Protein AF-A0A969GKM7-F1 (afdb_monomer)

Radius of gyration: 20.51 Å; Cα contacts (8 Å, |Δi|>4): 331; chains: 1; bounding box: 36×47×60 Å

Secondary structure (DSSP, 8-state):
---TTS-TT--SSGGG-TT---HHHHHHHHHHHHHHHHHHHHHHHSTTS--TTHHHHHHTT-S-TTTTTPPTTSTHHHHHHHHHHHHHHHHHHTT--HHHHSSHHHHHHHHHHHHHHT--TTHHHHHHHHHHHTTPPPPPHHHHHHHHHHS---B-BTTB-SS---HHHHHHHTHHHHHHHHHHHTT-S-TT-B-TTSSBHHHHHHHHHT-HHHHHHHHHHHHHH---HHHHB--HHHHHHH-

Foldseek 3Di:
DDDPVLCPPFQCEDPNNPVHHHPVNSVVCCVVVVVVVVVVVVLCLPLQRQLLPQLLCVLLLNAAFLPGLPDPPDCVVVVRVVVLVVLVVVCVVVVHDSLLRRDPQSLQSSLLLSLQQVGDPCVLVVSQVVCVVSVHDRDDPVNSVVSNVLHFHFFAAPPRHPPHHGSNLCSLLRHSLVLVVLCVVSVSHDQQRAHSNRGGNVVSSVCSVPDPSNVVSQVCCCPVVVDHSCNGGPRPVVSVVVD

Structure (mmCIF, N/CA/C/O backbone):
data_AF-A0A969GKM7-F1
#
_entry.id   AF-A0A969GKM7-F1
#
loop_
_atom_site.group_PDB
_atom_site.id
_atom_site.type_symbol
_atom_site.label_atom_id
_atom_site.label_alt_id
_atom_site.label_comp_id
_atom_site.label_asym_id
_atom_site.label_entity_id
_atom_site.label_seq_id
_atom_site.pdbx_PDB_ins_code
_atom_site.Cartn_x
_atom_site.Cartn_y
_atom_site.Cartn_z
_atom_site.occupancy
_atom_site.B_iso_or_equiv
_atom_site.auth_seq_id
_atom_site.auth_comp_id
_atom_site.auth_asym_id
_atom_site.auth_atom_id
_atom_site.pdbx_PDB_model_num
ATOM 1 N N . GLY A 1 1 ? -9.847 -24.905 28.874 1.00 26.97 1 GLY A N 1
ATOM 2 C CA . GLY A 1 1 ? -9.954 -23.491 29.275 1.00 26.97 1 GLY A CA 1
ATOM 3 C C . GLY A 1 1 ? -8.657 -23.115 29.945 1.00 26.97 1 GLY A C 1
ATOM 4 O O . GLY A 1 1 ? -8.202 -23.888 30.774 1.00 26.97 1 GLY A O 1
ATOM 5 N N . PHE A 1 2 ? -8.025 -22.021 29.528 1.00 26.28 2 PHE A N 1
ATOM 6 C CA . PHE A 1 2 ? -6.747 -21.581 30.090 1.00 26.28 2 PHE A CA 1
ATOM 7 C C . PHE A 1 2 ? -6.991 -20.833 31.408 1.00 26.28 2 PHE A C 1
ATOM 9 O O . PHE A 1 2 ? -7.783 -19.894 31.441 1.00 26.28 2 PHE A O 1
ATOM 16 N N . SER A 1 3 ? -6.352 -21.300 32.484 1.00 28.05 3 SER A N 1
ATOM 17 C CA . SER A 1 3 ? -6.337 -20.666 33.808 1.00 28.05 3 SER A CA 1
ATOM 18 C C . SER A 1 3 ? -5.186 -19.658 33.884 1.00 28.05 3 SER A C 1
ATOM 20 O O . SER A 1 3 ? -4.077 -19.954 33.441 1.00 28.05 3 SER A O 1
ATOM 22 N N . LEU A 1 4 ? -5.450 -18.483 34.461 1.00 34.47 4 LEU A N 1
ATOM 23 C CA . LEU A 1 4 ? -4.476 -17.402 34.665 1.00 34.47 4 LEU A CA 1
ATOM 24 C C . LEU A 1 4 ? -3.462 -17.690 35.791 1.00 34.47 4 LEU A C 1
ATOM 26 O O . LEU A 1 4 ? -2.490 -16.955 35.924 1.00 34.47 4 LEU A O 1
ATOM 30 N N . GLU A 1 5 ? -3.634 -18.768 36.561 1.00 37.91 5 GLU A N 1
ATOM 31 C CA . GLU A 1 5 ? -2.700 -19.166 37.631 1.00 37.91 5 GLU A CA 1
ATOM 32 C C . GLU A 1 5 ? -1.438 -19.889 37.103 1.00 37.91 5 GLU A C 1
ATOM 34 O O . GLU A 1 5 ? -0.519 -20.169 37.865 1.00 37.91 5 GLU A O 1
ATOM 39 N N . GLY A 1 6 ? -1.357 -20.162 35.793 1.00 41.97 6 GLY A N 1
ATOM 40 C CA . GLY A 1 6 ? -0.308 -20.976 35.159 1.00 41.97 6 GLY A CA 1
ATOM 41 C C . GLY A 1 6 ? 0.842 -20.228 34.469 1.00 41.97 6 GLY A C 1
ATOM 42 O O . GLY A 1 6 ? 1.393 -20.761 33.512 1.00 41.97 6 GLY A O 1
ATOM 43 N N . GLY A 1 7 ? 1.207 -19.013 34.896 1.00 38.44 7 GLY A N 1
ATOM 44 C CA . GLY A 1 7 ? 2.459 -18.381 34.443 1.00 38.44 7 GLY A CA 1
ATOM 45 C C . GLY A 1 7 ? 2.394 -17.634 33.107 1.00 38.44 7 GLY A C 1
ATOM 46 O O . GLY A 1 7 ? 3.267 -17.782 32.254 1.00 38.44 7 GLY A O 1
ATOM 47 N N . PHE A 1 8 ? 1.398 -16.767 32.914 1.00 32.06 8 PHE A N 1
ATOM 48 C CA . PHE A 1 8 ? 1.503 -15.751 31.864 1.00 32.06 8 PHE A CA 1
ATOM 49 C C . PHE A 1 8 ? 2.607 -14.757 32.275 1.00 32.06 8 PHE A C 1
ATOM 51 O O . PHE A 1 8 ? 2.459 -14.070 33.281 1.00 32.06 8 PHE A O 1
ATOM 58 N N . ALA A 1 9 ? 3.710 -14.729 31.519 1.00 37.56 9 ALA A N 1
ATOM 59 C CA . ALA A 1 9 ? 4.989 -14.063 31.830 1.00 37.56 9 ALA A CA 1
ATOM 60 C C . ALA A 1 9 ? 5.941 -14.816 32.783 1.00 37.56 9 ALA A C 1
ATOM 62 O O . ALA A 1 9 ? 6.775 -14.198 33.445 1.00 37.56 9 ALA A O 1
ATOM 63 N N . SER A 1 10 ? 5.870 -16.148 32.826 1.00 48.47 10 SER A N 1
ATOM 64 C CA . SER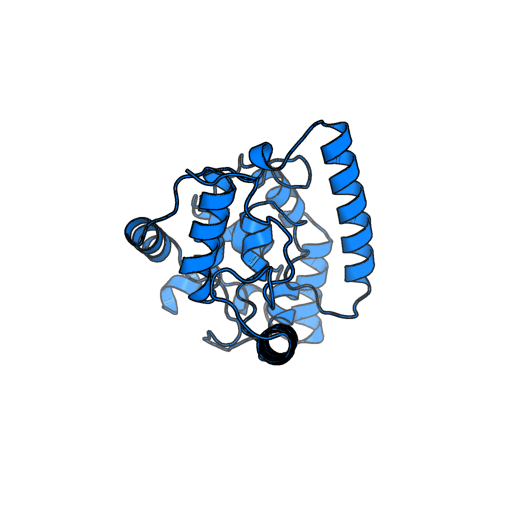 A 1 10 ? 6.942 -16.944 33.420 1.00 48.47 10 SER A CA 1
ATOM 65 C C . SER A 1 10 ? 8.157 -16.971 32.473 1.00 48.47 10 SER A C 1
ATOM 67 O O . SER A 1 10 ? 8.023 -17.048 31.249 1.00 48.47 10 SER A O 1
ATOM 69 N N . ASN A 1 11 ? 9.369 -16.840 33.013 1.00 50.12 11 ASN A N 1
ATOM 70 C CA . ASN A 1 11 ? 10.587 -17.072 32.246 1.00 50.12 11 ASN A CA 1
ATOM 71 C C . ASN A 1 11 ? 10.605 -18.564 31.884 1.00 50.12 11 ASN A C 1
ATOM 73 O O . ASN A 1 11 ? 10.617 -19.402 32.774 1.00 50.12 11 ASN A O 1
ATOM 77 N N . GLY A 1 12 ? 10.521 -18.902 30.592 1.00 56.72 12 GLY A N 1
ATOM 78 C CA . GLY A 1 12 ? 10.227 -20.256 30.081 1.00 56.72 12 GLY A CA 1
ATOM 79 C C . GLY A 1 12 ? 11.263 -21.361 30.367 1.00 56.72 12 GLY A C 1
ATOM 80 O O . GLY A 1 12 ? 11.333 -22.341 29.624 1.00 56.72 12 GLY A O 1
ATOM 81 N N . TYR A 1 13 ? 12.066 -21.223 31.420 1.00 65.38 13 TYR A N 1
ATOM 82 C CA . TYR A 1 13 ? 13.091 -22.141 31.900 1.00 65.38 13 TYR A CA 1
ATOM 83 C C . TYR A 1 13 ? 12.956 -22.384 33.422 1.00 65.38 13 TYR A C 1
ATOM 85 O O . TYR A 1 13 ? 12.291 -21.639 34.135 1.00 65.38 13 TYR A O 1
ATOM 93 N N . ALA A 1 14 ? 13.619 -23.422 33.934 1.00 60.22 14 ALA A N 1
ATOM 94 C CA . ALA A 1 14 ? 13.582 -23.879 35.326 1.00 60.22 14 ALA A CA 1
ATOM 95 C C . ALA A 1 14 ? 12.155 -24.207 35.827 1.00 60.22 14 ALA A C 1
ATOM 97 O O . ALA A 1 14 ? 11.348 -24.739 35.066 1.00 60.22 14 ALA A O 1
ATOM 98 N N . GLU A 1 15 ? 11.846 -23.922 37.100 1.00 61.62 15 GLU A N 1
ATOM 99 C CA . GLU A 1 15 ? 10.567 -24.235 37.780 1.00 61.62 15 GLU A CA 1
ATOM 100 C C . GLU A 1 15 ? 9.327 -23.613 37.109 1.00 61.62 15 GLU A C 1
ATOM 102 O O . GLU A 1 15 ? 8.189 -23.942 37.432 1.00 61.62 15 GLU A O 1
ATOM 107 N N . HIS A 1 16 ? 9.555 -22.721 36.150 1.00 57.03 16 HIS A N 1
ATOM 108 C CA . HIS A 1 16 ? 8.561 -21.941 35.433 1.00 57.03 16 HIS A CA 1
ATOM 109 C C . HIS A 1 16 ? 8.371 -22.379 33.973 1.00 57.03 16 HIS A C 1
ATOM 111 O O . HIS A 1 16 ? 7.631 -21.737 33.222 1.00 57.03 16 HIS A O 1
ATOM 117 N N . SER A 1 17 ? 9.016 -23.480 33.576 1.00 58.06 17 SER A N 1
ATOM 118 C CA . SER A 1 17 ? 8.923 -24.080 32.249 1.00 58.06 17 SER A CA 1
ATOM 119 C C . SER A 1 17 ? 7.877 -25.207 32.205 1.00 58.06 17 SER A C 1
ATOM 121 O O . SER A 1 17 ? 7.979 -26.124 33.021 1.00 58.06 17 SER A O 1
ATOM 123 N N . PRO A 1 18 ? 6.924 -25.213 31.247 1.00 53.72 18 PRO A N 1
ATOM 124 C CA . PRO A 1 18 ? 5.886 -26.250 31.144 1.00 53.72 18 PRO A CA 1
ATOM 125 C C . PRO A 1 18 ? 6.426 -27.688 31.060 1.00 53.72 18 PRO A C 1
ATOM 127 O O . PRO A 1 18 ? 5.792 -28.600 31.581 1.00 53.72 18 PRO A O 1
ATOM 130 N N . ASP A 1 19 ? 7.612 -27.867 30.462 1.00 65.31 19 ASP A N 1
ATOM 131 C CA . ASP A 1 19 ? 8.274 -29.168 30.273 1.00 65.31 19 ASP A CA 1
ATOM 132 C C . ASP A 1 19 ? 9.627 -29.271 31.018 1.00 65.31 19 ASP A C 1
ATOM 134 O O . ASP A 1 19 ? 10.424 -30.171 30.755 1.00 65.31 19 ASP A O 1
ATOM 138 N N . GLY A 1 20 ? 9.925 -28.344 31.940 1.00 69.38 20 GLY A N 1
ATOM 139 C CA . GLY A 1 20 ? 11.143 -28.383 32.765 1.00 69.38 20 GLY A CA 1
ATOM 140 C C . GLY A 1 20 ? 12.454 -28.037 32.040 1.00 69.38 20 GLY A C 1
ATOM 141 O O . GLY A 1 20 ? 13.514 -28.549 32.411 1.00 69.38 20 GLY A O 1
ATOM 142 N N . TYR A 1 21 ? 12.425 -27.176 31.015 1.00 69.44 21 TYR A N 1
ATOM 143 C CA . TYR A 1 21 ? 13.633 -26.769 30.282 1.00 69.44 21 TYR A CA 1
ATOM 144 C C . TYR A 1 21 ? 14.651 -26.073 31.193 1.00 69.44 21 TYR A C 1
ATOM 146 O O . TYR A 1 21 ? 14.303 -25.225 32.009 1.00 69.44 21 TYR A O 1
ATOM 154 N N . SER A 1 22 ? 15.939 -26.389 31.046 1.00 77.44 22 SER A N 1
ATOM 155 C CA . SER A 1 22 ? 16.995 -25.771 31.858 1.00 77.44 22 SER A CA 1
ATOM 156 C C . SER A 1 22 ? 17.212 -24.293 31.499 1.00 77.44 22 SER A C 1
ATOM 158 O O . SER A 1 22 ? 16.917 -23.857 30.387 1.00 77.44 22 SER A O 1
ATOM 160 N N . MET A 1 23 ? 17.797 -23.512 32.414 1.00 72.25 23 MET A N 1
ATOM 161 C CA . MET A 1 23 ? 18.201 -22.120 32.137 1.00 72.25 23 MET A CA 1
ATOM 162 C C . MET A 1 23 ? 19.132 -22.022 30.919 1.00 72.25 23 MET A C 1
ATOM 164 O O . MET A 1 23 ? 19.032 -21.091 30.126 1.00 72.25 23 MET A O 1
ATOM 168 N N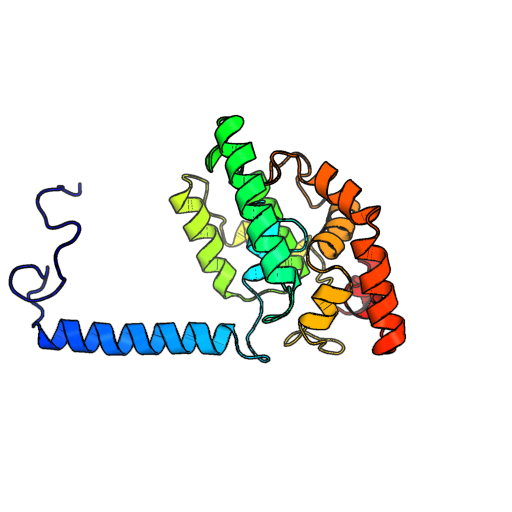 . VAL A 1 24 ? 19.991 -23.028 30.732 1.00 74.94 24 VAL A N 1
ATOM 169 C CA . VAL A 1 24 ? 20.866 -23.136 29.558 1.00 74.94 24 VAL A CA 1
ATOM 170 C C . VAL A 1 24 ? 20.048 -23.335 28.280 1.00 74.94 24 VAL A C 1
ATOM 172 O O . VAL A 1 24 ? 20.351 -22.704 27.274 1.00 74.94 24 VAL A O 1
ATOM 175 N N . ALA A 1 25 ? 18.991 -24.151 28.304 1.00 67.19 25 ALA A N 1
ATOM 176 C CA . ALA A 1 25 ? 18.102 -24.320 27.155 1.00 67.19 25 ALA A CA 1
ATOM 177 C C . ALA A 1 25 ? 17.349 -23.022 26.812 1.00 67.19 25 ALA A C 1
ATOM 179 O O . ALA A 1 25 ? 17.253 -22.675 25.637 1.00 67.19 25 ALA A O 1
ATOM 180 N N . GLY A 1 26 ? 16.895 -22.270 27.823 1.00 63.28 26 GLY A N 1
ATOM 181 C CA . GLY A 1 26 ? 16.304 -20.940 27.638 1.00 63.28 26 GLY A CA 1
ATOM 182 C C . GLY A 1 26 ? 17.279 -19.949 26.996 1.00 63.28 26 GLY A C 1
ATOM 183 O O . GLY A 1 26 ? 16.935 -19.306 26.009 1.00 63.28 26 GLY A O 1
ATOM 184 N N . LEU A 1 27 ? 18.523 -19.900 27.484 1.00 70.19 27 LEU A N 1
ATOM 185 C CA . LEU A 1 27 ? 19.578 -19.048 26.926 1.00 70.19 27 LEU A CA 1
ATOM 186 C C . LEU A 1 27 ? 19.930 -19.428 25.479 1.00 70.19 27 LEU A C 1
ATOM 188 O O . LEU A 1 27 ? 20.089 -18.557 24.629 1.00 70.19 27 LEU A O 1
ATOM 192 N N . VAL A 1 28 ? 20.032 -20.727 25.179 1.00 70.19 28 VAL A N 1
ATOM 193 C CA . VAL A 1 28 ? 20.290 -21.217 23.816 1.00 70.19 28 VAL A CA 1
ATOM 194 C C . VAL A 1 28 ? 19.141 -20.842 22.882 1.00 70.19 28 VAL A C 1
ATOM 196 O O . VAL A 1 28 ? 19.391 -20.347 21.784 1.00 70.19 28 VAL A O 1
ATOM 199 N N . ALA A 1 29 ? 17.891 -21.029 23.312 1.00 64.94 29 ALA A N 1
ATOM 200 C CA . ALA A 1 29 ? 16.723 -20.627 22.537 1.00 64.94 29 ALA A CA 1
ATOM 201 C C . ALA A 1 29 ? 16.708 -19.114 22.295 1.00 64.94 29 ALA A C 1
ATOM 203 O O . ALA A 1 29 ? 16.473 -18.684 21.170 1.00 64.94 29 ALA A O 1
ATOM 204 N N . GLU A 1 30 ? 17.021 -18.306 23.306 1.00 62.81 30 GLU A N 1
ATOM 205 C CA . GLU A 1 30 ? 17.071 -16.852 23.181 1.00 62.81 30 GLU A CA 1
ATOM 206 C C . GLU A 1 30 ? 18.155 -16.400 22.201 1.00 62.81 30 GLU A C 1
ATOM 208 O O . GLU A 1 30 ? 17.871 -15.596 21.317 1.00 62.81 30 GLU A O 1
ATOM 213 N N . VAL A 1 31 ? 19.361 -16.969 22.265 1.00 68.88 31 VAL A N 1
ATOM 214 C CA . VAL A 1 31 ? 20.442 -16.661 21.316 1.00 68.88 31 VAL A CA 1
ATOM 215 C C . VAL A 1 31 ? 20.066 -17.075 19.893 1.00 68.88 31 VAL A C 1
ATOM 217 O O . VAL A 1 31 ? 20.246 -16.289 18.966 1.00 68.88 31 VAL A O 1
ATOM 220 N N . VAL A 1 32 ? 19.516 -18.278 19.700 1.00 68.75 32 VAL A N 1
ATOM 221 C CA . VAL A 1 32 ? 19.154 -18.790 18.368 1.00 68.75 32 VAL A CA 1
ATOM 222 C C . VAL A 1 32 ? 17.978 -18.017 17.777 1.00 68.75 32 VAL A C 1
ATOM 224 O O . VAL A 1 32 ? 18.050 -17.593 16.627 1.00 68.75 32 VAL A O 1
ATOM 227 N N . LEU A 1 33 ? 16.910 -17.791 18.543 1.00 52.72 33 LEU A N 1
ATOM 228 C CA . LEU A 1 33 ? 15.735 -17.056 18.076 1.00 52.72 33 LEU A CA 1
ATOM 229 C C . LEU A 1 33 ? 16.052 -15.580 17.861 1.00 52.72 33 LEU A C 1
ATOM 231 O O . LEU A 1 33 ? 15.606 -15.023 16.865 1.00 52.72 33 LEU A O 1
ATOM 235 N N . THR A 1 34 ? 16.869 -14.963 18.717 1.00 52.94 34 THR A N 1
ATOM 236 C CA . THR A 1 34 ? 17.331 -13.582 18.518 1.00 52.94 34 THR A CA 1
ATOM 237 C C . THR A 1 34 ? 18.252 -13.485 17.311 1.00 52.94 34 THR A C 1
ATOM 239 O O . THR A 1 34 ? 18.092 -12.572 16.513 1.00 52.94 34 THR A O 1
ATOM 242 N N . PHE A 1 35 ? 19.167 -14.435 17.102 1.00 69.19 35 PHE A N 1
ATOM 243 C CA . PHE A 1 35 ? 20.004 -14.478 15.901 1.00 69.19 35 PHE A CA 1
ATOM 244 C C . PHE A 1 35 ? 19.167 -14.664 14.634 1.00 69.19 35 PHE A C 1
ATOM 246 O O . PHE A 1 35 ? 19.373 -13.948 13.660 1.00 69.19 35 PHE A O 1
ATOM 253 N N . MET A 1 36 ? 18.187 -15.569 14.646 1.00 56.22 36 MET A N 1
ATOM 254 C CA . MET A 1 36 ? 17.262 -15.768 13.528 1.00 56.22 36 MET A CA 1
ATOM 255 C C . MET A 1 36 ? 16.408 -14.521 13.290 1.00 56.22 36 MET A C 1
ATOM 257 O O . MET A 1 36 ? 16.259 -14.095 12.152 1.00 56.22 36 MET A O 1
ATOM 261 N N . PHE A 1 37 ? 15.904 -13.892 14.349 1.00 50.22 37 PHE A N 1
ATOM 262 C CA . PHE A 1 37 ? 15.128 -12.658 14.283 1.00 50.22 37 PHE A CA 1
ATOM 263 C C . PHE A 1 37 ? 15.957 -11.487 13.749 1.00 50.22 37 PHE A C 1
ATOM 265 O O . PHE A 1 37 ? 15.507 -10.788 12.849 1.00 50.22 37 PHE A O 1
ATOM 272 N N . LEU A 1 38 ? 17.194 -11.316 14.220 1.00 49.44 38 LEU A N 1
ATOM 273 C CA . LEU A 1 38 ? 18.141 -10.331 13.702 1.00 49.44 38 LEU A CA 1
ATOM 274 C C . LEU A 1 38 ? 18.544 -10.644 12.261 1.00 49.44 38 LEU A C 1
ATOM 276 O O . LEU A 1 38 ? 18.642 -9.723 11.468 1.00 49.44 38 LEU A O 1
ATOM 280 N N . THR A 1 39 ? 18.712 -11.913 11.887 1.00 57.38 39 THR A N 1
ATOM 281 C CA . THR A 1 39 ? 18.980 -12.329 10.499 1.00 57.38 39 THR A CA 1
ATOM 282 C C . THR A 1 39 ? 17.785 -12.031 9.594 1.00 57.38 39 THR A C 1
ATOM 284 O O . THR A 1 39 ? 17.968 -11.583 8.468 1.00 57.38 39 THR A O 1
ATOM 287 N N . ILE A 1 40 ? 16.559 -12.213 10.092 1.00 52.88 40 ILE A N 1
ATOM 288 C CA . ILE A 1 40 ? 15.321 -11.854 9.393 1.00 52.88 40 ILE A CA 1
ATOM 289 C C . ILE A 1 40 ? 15.190 -10.338 9.278 1.00 52.88 40 ILE A C 1
ATOM 291 O O . ILE A 1 40 ? 14.837 -9.869 8.208 1.00 52.88 40 ILE A O 1
ATOM 295 N N . ILE A 1 41 ? 15.485 -9.564 10.328 1.00 48.72 41 ILE A N 1
ATOM 296 C CA . ILE A 1 41 ? 15.474 -8.095 10.279 1.00 48.72 41 ILE A CA 1
ATOM 297 C C . ILE A 1 41 ? 16.531 -7.606 9.297 1.00 48.72 41 ILE A C 1
ATOM 299 O O . ILE A 1 41 ? 16.196 -6.874 8.377 1.00 48.72 41 ILE A O 1
ATOM 303 N N . LEU A 1 42 ? 17.779 -8.050 9.449 1.00 48.44 42 LEU A N 1
ATOM 304 C CA . LEU A 1 42 ? 18.893 -7.656 8.596 1.00 48.44 42 LEU A CA 1
ATOM 305 C C . LEU A 1 42 ? 18.625 -8.062 7.143 1.00 48.44 42 LEU A C 1
ATOM 307 O O . LEU A 1 42 ? 18.813 -7.256 6.242 1.00 48.44 42 LEU A O 1
ATOM 311 N N . GLY A 1 43 ? 18.087 -9.265 6.930 1.00 49.38 43 GLY A N 1
ATOM 312 C CA . GLY A 1 43 ? 17.638 -9.770 5.636 1.00 49.38 43 GLY A CA 1
ATOM 313 C C . GLY A 1 43 ? 16.322 -9.173 5.129 1.00 49.38 43 GLY A C 1
ATOM 314 O O . GLY A 1 43 ? 16.022 -9.355 3.958 1.00 49.38 43 GLY A O 1
ATOM 315 N N . ALA A 1 44 ? 15.551 -8.464 5.961 1.00 45.19 44 ALA A N 1
ATOM 316 C CA . ALA A 1 44 ? 14.381 -7.662 5.583 1.00 45.19 44 ALA A CA 1
ATOM 317 C C . ALA A 1 44 ? 14.749 -6.189 5.321 1.00 45.19 44 ALA A C 1
ATOM 319 O O . ALA A 1 44 ? 13.980 -5.473 4.681 1.00 45.19 44 ALA A O 1
ATOM 320 N N . THR A 1 45 ? 15.911 -5.744 5.810 1.00 43.66 45 THR A N 1
ATOM 321 C CA . THR A 1 45 ? 16.484 -4.407 5.592 1.00 43.66 45 THR A CA 1
ATOM 322 C C . THR A 1 45 ? 17.628 -4.386 4.567 1.00 43.66 45 THR A C 1
ATOM 324 O O . THR A 1 45 ? 18.087 -3.302 4.221 1.00 43.66 45 THR A O 1
ATOM 327 N N . ASP A 1 46 ? 18.100 -5.546 4.091 1.00 54.16 46 ASP A N 1
ATOM 328 C CA . ASP A 1 46 ? 19.065 -5.672 2.984 1.00 54.16 46 ASP A CA 1
ATOM 329 C C . ASP A 1 46 ? 18.417 -5.190 1.675 1.00 54.16 46 ASP A C 1
ATOM 331 O O . ASP A 1 46 ? 17.227 -5.393 1.442 1.00 54.16 46 ASP A O 1
ATOM 335 N N . GLU A 1 47 ? 19.192 -4.569 0.788 1.00 48.28 47 GLU A N 1
ATOM 336 C CA . GLU A 1 47 ? 18.697 -4.049 -0.497 1.00 48.28 47 GLU A CA 1
ATOM 337 C C . GLU A 1 47 ? 18.106 -5.142 -1.411 1.00 48.28 47 GLU A C 1
ATOM 339 O O . GLU A 1 47 ? 17.335 -4.840 -2.323 1.00 48.28 47 GLU A O 1
ATOM 344 N N . ARG A 1 48 ? 18.435 -6.416 -1.154 1.00 51.19 48 ARG A N 1
ATOM 345 C CA . ARG A 1 48 ? 17.941 -7.606 -1.869 1.00 51.19 48 ARG A CA 1
ATOM 346 C C . ARG A 1 48 ? 16.768 -8.295 -1.160 1.00 51.19 48 ARG A C 1
ATOM 348 O O . ARG A 1 48 ? 16.291 -9.328 -1.633 1.00 51.19 48 ARG A O 1
ATOM 355 N N . ALA A 1 49 ? 16.313 -7.761 -0.028 1.00 49.47 49 ALA A N 1
ATOM 356 C CA . ALA A 1 49 ? 15.197 -8.291 0.740 1.00 49.47 49 ALA A CA 1
ATOM 357 C C . ALA A 1 49 ? 13.878 -8.243 -0.054 1.00 49.47 49 ALA A C 1
ATOM 359 O O . ALA A 1 49 ? 13.546 -7.199 -0.623 1.00 49.47 49 ALA A O 1
ATOM 360 N N . PRO A 1 50 ? 13.045 -9.302 -0.039 1.00 47.22 50 PRO A N 1
ATOM 361 C CA . PRO A 1 50 ? 11.704 -9.224 -0.604 1.00 47.22 50 PRO A CA 1
ATOM 362 C C . PRO A 1 50 ? 10.858 -8.240 0.219 1.00 47.22 50 PRO A C 1
ATOM 364 O O . PRO A 1 50 ? 10.418 -8.555 1.326 1.00 47.22 50 PRO A O 1
ATOM 367 N N . ALA A 1 51 ? 10.581 -7.059 -0.339 1.00 51.28 51 ALA A N 1
ATOM 368 C CA . ALA A 1 51 ? 9.846 -5.942 0.276 1.00 51.28 51 ALA A CA 1
ATOM 369 C C . ALA A 1 51 ? 8.345 -6.219 0.552 1.00 51.28 51 ALA A C 1
ATOM 371 O O . ALA A 1 51 ? 7.531 -5.300 0.677 1.00 51.28 51 ALA A O 1
ATOM 372 N N . GLY A 1 52 ? 7.950 -7.493 0.631 1.00 48.66 52 GLY A N 1
ATOM 373 C CA . GLY A 1 52 ? 6.567 -7.950 0.523 1.00 48.66 52 GLY A CA 1
ATOM 374 C C . GLY A 1 52 ? 5.630 -7.467 1.629 1.00 48.66 52 GLY A C 1
ATOM 375 O O . GLY A 1 52 ? 4.430 -7.406 1.390 1.00 48.66 52 GLY A O 1
ATOM 376 N N . PHE A 1 53 ? 6.139 -7.096 2.809 1.00 50.69 53 PHE A N 1
ATOM 377 C CA . PHE A 1 53 ? 5.304 -6.738 3.964 1.00 50.69 53 PHE A CA 1
ATOM 378 C C . PHE A 1 53 ? 4.794 -5.292 3.958 1.00 50.69 53 PHE A C 1
ATOM 380 O O . PHE A 1 53 ? 3.696 -5.027 4.450 1.00 50.69 53 PHE A O 1
ATOM 387 N N . ALA A 1 54 ? 5.557 -4.351 3.397 1.00 53.22 54 ALA A N 1
ATOM 388 C CA . ALA A 1 54 ? 5.267 -2.921 3.514 1.00 53.22 54 ALA A CA 1
ATOM 389 C C . ALA A 1 54 ? 3.946 -2.468 2.838 1.00 53.22 54 ALA A C 1
ATOM 391 O O . ALA A 1 54 ? 3.262 -1.617 3.413 1.00 53.22 54 ALA A O 1
ATOM 392 N N . PRO A 1 55 ? 3.512 -3.030 1.685 1.00 56.56 55 PRO A N 1
ATOM 393 C CA . PRO A 1 55 ? 2.255 -2.628 1.044 1.00 56.56 55 PRO A CA 1
ATOM 394 C C . PRO A 1 55 ? 0.987 -2.963 1.839 1.00 56.56 55 PRO A C 1
ATOM 396 O O . PRO A 1 55 ? -0.009 -2.245 1.741 1.00 56.56 55 PRO A O 1
ATOM 399 N N . ILE A 1 56 ? 1.019 -4.013 2.668 1.00 56.94 56 ILE A N 1
ATOM 400 C CA . ILE A 1 56 ? -0.144 -4.440 3.457 1.00 56.94 56 ILE A CA 1
ATOM 401 C C . ILE A 1 56 ? -0.537 -3.397 4.488 1.00 56.94 56 ILE A C 1
ATOM 403 O O . ILE A 1 56 ? -1.725 -3.183 4.690 1.00 56.94 56 ILE A O 1
ATOM 407 N N . ALA A 1 57 ? 0.424 -2.735 5.132 1.00 58.31 57 ALA A N 1
ATOM 408 C CA . ALA A 1 57 ? 0.103 -1.745 6.155 1.00 58.31 57 ALA A CA 1
ATOM 409 C C . ALA A 1 57 ? -0.736 -0.590 5.580 1.00 58.31 57 ALA A C 1
ATOM 411 O O . ALA A 1 57 ? -1.628 -0.089 6.260 1.00 58.31 57 ALA A O 1
ATOM 412 N N . ILE A 1 58 ? -0.504 -0.209 4.314 1.00 56.97 58 ILE A N 1
ATOM 413 C CA . ILE A 1 58 ? -1.333 0.783 3.612 1.00 56.97 58 ILE A CA 1
ATOM 414 C C . ILE A 1 58 ? -2.671 0.167 3.195 1.00 56.97 58 ILE A C 1
ATOM 416 O O . ILE A 1 58 ? -3.706 0.792 3.404 1.00 56.97 58 ILE A O 1
ATOM 420 N N . GLY A 1 59 ? -2.678 -1.062 2.671 1.00 47.47 59 GLY A N 1
ATOM 421 C CA . GLY A 1 59 ? -3.919 -1.758 2.315 1.00 47.47 59 GLY A CA 1
ATOM 422 C C . GLY A 1 59 ? -4.869 -1.975 3.504 1.00 47.47 59 GLY A C 1
ATOM 423 O O . GLY A 1 59 ? -6.077 -1.842 3.347 1.00 47.47 59 GLY A O 1
ATOM 424 N N . LEU A 1 60 ? -4.329 -2.221 4.703 1.00 61.50 60 LEU A N 1
ATOM 425 C CA . LEU A 1 60 ? -5.077 -2.312 5.963 1.00 61.50 60 LEU A CA 1
ATOM 426 C C . LEU A 1 60 ? -5.488 -0.941 6.525 1.00 61.50 60 LEU A C 1
ATOM 428 O O . LEU A 1 60 ? -6.160 -0.881 7.548 1.00 61.50 60 LEU A O 1
ATOM 432 N N . GLY A 1 61 ? -5.034 0.159 5.919 1.00 71.50 61 GLY A N 1
ATOM 433 C CA . GLY A 1 61 ? -5.256 1.508 6.430 1.00 71.50 61 GLY A CA 1
ATOM 434 C C . GLY A 1 61 ? -4.483 1.832 7.711 1.00 71.50 61 GLY A C 1
ATOM 435 O O . GLY A 1 61 ? -4.787 2.842 8.330 1.00 71.50 61 GLY A O 1
ATOM 436 N N . LEU A 1 62 ? -3.495 1.020 8.107 1.00 85.69 62 LEU A N 1
ATOM 437 C CA . LEU A 1 62 ? -2.757 1.107 9.380 1.00 85.69 62 LEU A CA 1
ATOM 438 C C . LEU A 1 62 ? -1.476 1.948 9.319 1.00 85.69 62 LEU A C 1
ATOM 440 O O . LEU A 1 62 ? -0.792 2.119 10.325 1.00 85.69 62 LEU A O 1
ATOM 444 N N . THR A 1 63 ? -1.121 2.475 8.152 1.00 87.50 63 THR A N 1
ATOM 445 C CA . THR A 1 63 ? 0.017 3.385 8.000 1.00 87.50 63 THR A CA 1
ATOM 446 C C . THR A 1 63 ? -0.339 4.556 7.098 1.00 87.50 63 THR A C 1
ATOM 448 O O . THR A 1 63 ? -1.323 4.523 6.354 1.00 87.50 63 THR A O 1
ATOM 451 N N . LEU A 1 64 ? 0.459 5.619 7.175 1.00 88.94 64 LEU A N 1
ATOM 452 C CA . LEU A 1 64 ? 0.222 6.806 6.373 1.00 88.94 64 LEU A CA 1
ATOM 453 C C . LEU A 1 64 ? 0.385 6.502 4.880 1.00 88.94 64 LEU A C 1
ATOM 455 O O . LEU A 1 64 ? 1.204 5.680 4.461 1.00 88.94 64 LEU A O 1
ATOM 459 N N . ILE A 1 65 ? -0.371 7.233 4.061 1.00 91.19 65 ILE A N 1
ATOM 460 C CA . ILE A 1 65 ? -0.272 7.131 2.611 1.00 91.19 65 ILE A CA 1
ATOM 461 C C . ILE A 1 65 ? 1.140 7.533 2.214 1.00 91.19 65 ILE A C 1
ATOM 463 O O . ILE A 1 65 ? 1.649 8.563 2.659 1.00 91.19 65 ILE A O 1
ATOM 467 N N . HIS A 1 66 ? 1.747 6.700 1.373 1.00 91.31 66 HIS A N 1
ATOM 468 C CA . HIS A 1 66 ? 3.109 6.871 0.875 1.00 91.31 66 HIS A CA 1
ATOM 469 C C . HIS A 1 66 ? 4.215 6.825 1.945 1.00 91.31 66 HIS A C 1
ATOM 471 O O . HIS A 1 66 ? 5.308 7.335 1.712 1.00 91.31 66 HIS A O 1
ATOM 477 N N . ALA A 1 67 ? 3.958 6.222 3.112 1.00 85.75 67 ALA A N 1
ATOM 478 C CA . ALA A 1 67 ? 5.014 5.904 4.079 1.00 85.75 67 ALA A CA 1
ATOM 479 C C . ALA A 1 67 ? 5.747 4.599 3.731 1.00 85.75 67 ALA A C 1
ATOM 481 O O . ALA A 1 67 ? 6.962 4.502 3.894 1.00 85.75 67 ALA A O 1
ATOM 482 N N . ALA A 1 68 ? 5.019 3.597 3.231 1.00 83.38 68 ALA A N 1
ATOM 483 C CA . ALA A 1 68 ? 5.613 2.336 2.804 1.00 83.38 68 ALA A CA 1
ATOM 484 C C . ALA A 1 68 ? 6.618 2.557 1.665 1.00 83.38 68 ALA A C 1
ATOM 486 O O . ALA A 1 68 ? 6.390 3.387 0.783 1.00 83.38 68 ALA A O 1
ATOM 487 N N . LEU A 1 69 ? 7.685 1.752 1.665 1.00 80.69 69 LEU A N 1
ATOM 488 C CA . LEU A 1 69 ? 8.773 1.773 0.678 1.00 80.69 69 LEU A CA 1
ATOM 489 C C . LEU A 1 69 ? 9.661 3.030 0.732 1.00 80.69 69 LEU A C 1
ATOM 491 O O . LEU A 1 69 ? 10.535 3.188 -0.115 1.00 80.69 69 LEU A O 1
ATOM 495 N N . ALA A 1 70 ? 9.466 3.916 1.716 1.00 76.00 70 ALA A N 1
ATOM 496 C CA . ALA A 1 70 ? 10.305 5.096 1.870 1.00 76.00 70 ALA A CA 1
ATOM 497 C C . ALA A 1 70 ? 11.781 4.698 2.090 1.00 76.00 70 ALA A C 1
ATOM 499 O O . ALA A 1 70 ? 12.065 3.896 2.986 1.00 76.00 70 ALA A O 1
ATOM 500 N N . PRO A 1 71 ? 12.730 5.263 1.321 1.00 73.75 71 PRO A N 1
ATOM 501 C CA . PRO A 1 71 ? 14.143 4.915 1.433 1.00 73.75 71 PRO A CA 1
ATOM 502 C C . PRO A 1 71 ? 14.681 5.237 2.831 1.00 73.75 71 PRO A C 1
ATOM 504 O O . PRO A 1 71 ? 14.471 6.333 3.361 1.00 73.75 71 PRO A O 1
ATOM 507 N N . SER A 1 72 ? 15.359 4.270 3.448 1.00 68.25 72 SER A N 1
ATOM 508 C CA . SER A 1 72 ? 15.966 4.409 4.775 1.00 68.25 72 SER A CA 1
ATOM 509 C C . SER A 1 72 ? 17.006 5.529 4.814 1.00 68.25 72 SER A C 1
ATOM 511 O O . SER A 1 72 ? 17.666 5.824 3.820 1.00 68.25 72 SER A O 1
ATOM 513 N N . GLY A 1 73 ? 17.152 6.173 5.975 1.00 66.12 73 GLY A N 1
ATOM 514 C CA . GLY A 1 73 ? 18.141 7.241 6.179 1.00 66.12 73 GLY A CA 1
ATOM 515 C C . GLY A 1 73 ? 17.802 8.576 5.507 1.00 66.12 73 GLY A C 1
ATOM 516 O O . GLY A 1 73 ? 18.561 9.530 5.636 1.00 66.12 73 GLY A O 1
ATOM 517 N N . GLN A 1 74 ? 16.660 8.678 4.822 1.00 75.00 74 GLN A N 1
ATOM 518 C CA . GLN A 1 74 ? 16.227 9.916 4.180 1.00 75.00 74 GLN A CA 1
ATOM 519 C C . GLN A 1 74 ? 15.378 10.792 5.121 1.00 75.00 74 GLN A C 1
ATOM 521 O O . GLN A 1 74 ? 14.641 10.257 5.959 1.00 75.00 74 GLN A O 1
ATOM 526 N N . PRO A 1 75 ? 15.383 12.135 4.955 1.00 76.31 75 PRO A N 1
ATOM 527 C CA . PRO A 1 75 ? 14.612 13.071 5.792 1.00 76.31 75 PRO A CA 1
ATOM 528 C C . PRO A 1 75 ? 13.110 12.765 5.883 1.00 76.31 75 PRO A C 1
ATOM 530 O O . PRO A 1 75 ? 12.439 13.139 6.846 1.00 76.31 75 PRO A O 1
ATOM 533 N N . ILE A 1 76 ? 12.590 12.044 4.892 1.00 76.12 76 ILE A N 1
ATOM 534 C CA . ILE A 1 76 ? 11.205 11.594 4.820 1.00 76.12 76 ILE A CA 1
ATOM 535 C C . ILE A 1 76 ? 10.778 10.754 6.028 1.00 76.12 76 ILE A C 1
ATOM 537 O O . ILE A 1 76 ? 9.623 10.829 6.431 1.00 76.12 76 ILE A O 1
ATOM 541 N N . TRP A 1 77 ? 11.690 10.011 6.661 1.00 76.12 77 TRP A N 1
ATOM 542 C CA . TRP A 1 77 ? 11.376 9.228 7.859 1.00 76.12 77 TRP A CA 1
ATOM 543 C C . TRP A 1 77 ? 11.033 10.118 9.051 1.00 76.12 77 TRP A C 1
ATOM 545 O O . TRP A 1 77 ? 10.087 9.830 9.782 1.00 76.12 77 TRP A O 1
ATOM 555 N N . LEU A 1 78 ? 11.733 11.246 9.207 1.00 78.38 78 LEU A N 1
ATOM 556 C CA . LEU A 1 78 ? 11.413 12.233 10.240 1.00 78.38 78 LEU A CA 1
ATOM 557 C C . LEU A 1 78 ? 10.074 12.924 9.955 1.00 78.38 78 LEU A C 1
ATOM 559 O O . LEU A 1 78 ? 9.328 13.235 10.882 1.00 78.38 78 LEU A O 1
ATOM 563 N N . GLU A 1 79 ? 9.751 13.164 8.683 1.00 84.44 79 GLU A N 1
ATOM 564 C CA . GLU A 1 79 ? 8.431 13.663 8.282 1.00 84.44 79 GLU A CA 1
ATOM 565 C C . GLU A 1 79 ? 7.329 12.642 8.616 1.00 84.44 79 GLU A C 1
ATOM 567 O O . GLU A 1 79 ? 6.344 12.995 9.266 1.00 84.44 79 GLU A O 1
ATOM 572 N N . MET A 1 80 ? 7.504 11.373 8.224 1.00 84.44 80 MET A N 1
ATOM 573 C CA . MET A 1 80 ? 6.539 10.299 8.484 1.00 84.44 80 MET A CA 1
ATOM 574 C C . MET A 1 80 ? 6.347 10.053 9.978 1.00 84.44 80 MET A C 1
ATOM 576 O O . MET A 1 80 ? 5.208 9.882 10.405 1.00 84.44 80 MET A O 1
ATOM 580 N N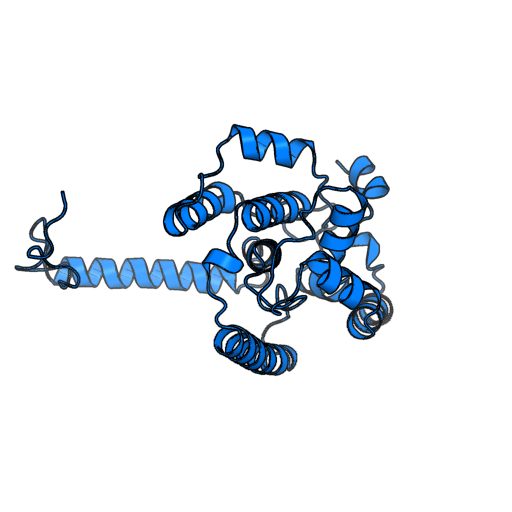 . ALA A 1 81 ? 7.408 10.103 10.786 1.00 80.25 81 ALA A N 1
ATOM 581 C CA . ALA A 1 81 ? 7.312 9.956 12.235 1.00 80.25 81 ALA A CA 1
ATOM 582 C C . ALA A 1 81 ? 6.438 11.055 12.861 1.00 80.25 81 ALA A C 1
ATOM 584 O O . ALA A 1 81 ? 5.479 10.754 13.573 1.00 80.25 81 ALA A O 1
ATOM 585 N N . ARG A 1 82 ? 6.698 12.330 12.529 1.00 88.44 82 ARG A N 1
ATOM 586 C CA . ARG A 1 82 ? 5.893 13.463 13.025 1.00 88.44 82 ARG A CA 1
ATOM 587 C C . ARG A 1 82 ? 4.436 13.361 12.586 1.00 88.44 82 ARG A C 1
ATOM 589 O O . ARG A 1 82 ? 3.532 13.541 13.397 1.00 88.44 82 ARG A O 1
ATOM 596 N N . ARG A 1 83 ? 4.197 13.039 11.313 1.00 89.25 83 ARG A N 1
ATOM 597 C CA . ARG A 1 83 ? 2.838 12.878 10.780 1.00 89.25 83 ARG A CA 1
ATOM 598 C C . ARG A 1 83 ? 2.113 11.688 11.406 1.00 89.25 83 ARG A C 1
ATOM 600 O O . ARG A 1 83 ? 0.907 11.770 11.597 1.00 89.25 83 ARG A O 1
ATOM 607 N N . SER A 1 84 ? 2.827 10.616 11.749 1.00 86.94 84 SER A N 1
ATOM 608 C CA . SER A 1 84 ? 2.235 9.440 12.400 1.00 86.94 84 SER A CA 1
ATOM 609 C C . SER A 1 84 ? 1.821 9.764 13.832 1.00 86.94 84 SER A C 1
ATOM 611 O O . SER A 1 84 ? 0.721 9.404 14.236 1.00 86.94 84 SER A O 1
ATOM 613 N N . ALA A 1 85 ? 2.644 10.521 14.567 1.00 87.06 85 ALA A N 1
ATOM 614 C CA . ALA A 1 85 ? 2.283 11.026 15.891 1.00 87.06 85 ALA A CA 1
ATOM 615 C C . ALA A 1 85 ? 1.048 11.941 15.834 1.00 87.06 85 ALA A C 1
ATOM 617 O O . ALA A 1 85 ? 0.130 11.788 16.635 1.00 87.06 85 ALA A O 1
ATOM 618 N N . GLN A 1 86 ? 0.980 12.838 14.843 1.00 92.62 86 GLN A N 1
ATOM 619 C CA . GLN A 1 86 ? -0.197 13.687 14.646 1.00 92.62 86 GLN A CA 1
ATOM 620 C C . GLN A 1 86 ? -1.451 12.874 14.302 1.00 92.62 86 GLN A C 1
ATOM 622 O O . GLN A 1 86 ? -2.525 13.148 14.829 1.00 92.62 86 GLN A O 1
ATOM 627 N N . ALA A 1 87 ? -1.327 11.877 13.424 1.00 90.19 87 ALA A N 1
ATOM 628 C CA . ALA A 1 87 ? -2.430 10.993 13.068 1.00 90.19 87 ALA A CA 1
ATOM 629 C C . ALA A 1 87 ? -2.947 10.228 14.293 1.00 90.19 87 ALA A C 1
ATOM 631 O O . ALA A 1 87 ? -4.152 10.188 14.520 1.00 90.19 87 ALA A O 1
ATOM 632 N N . LEU A 1 88 ? -2.045 9.709 15.129 1.00 89.31 88 LEU A N 1
ATOM 633 C CA . LEU A 1 88 ? -2.407 9.038 16.374 1.00 89.31 88 LEU A CA 1
ATOM 634 C C . LEU A 1 88 ? -3.154 9.973 17.338 1.00 89.31 88 LEU A C 1
ATOM 636 O O . LEU A 1 88 ? -4.222 9.606 17.815 1.00 89.31 88 LEU A O 1
ATOM 640 N N . ALA A 1 89 ? -2.650 11.191 17.562 1.00 92.62 89 ALA A N 1
ATOM 641 C CA . ALA A 1 89 ? -3.319 12.183 18.409 1.00 92.62 89 ALA A CA 1
ATOM 642 C C . ALA A 1 89 ? -4.716 12.562 17.879 1.00 92.62 89 ALA A C 1
ATOM 644 O O . ALA A 1 89 ? -5.655 12.757 18.653 1.00 92.62 89 ALA A O 1
ATOM 645 N N . ASN A 1 90 ? -4.879 12.631 16.553 1.00 94.31 90 ASN A N 1
ATOM 646 C CA . ASN A 1 90 ? -6.174 12.888 15.923 1.00 94.31 90 ASN A CA 1
ATOM 647 C C . ASN A 1 90 ? -7.148 11.719 16.124 1.00 94.31 90 ASN A C 1
ATOM 649 O O . ASN A 1 90 ? -8.321 11.951 16.407 1.00 94.31 90 ASN A O 1
ATOM 653 N N . LEU A 1 91 ? -6.677 10.475 15.986 1.00 90.19 91 LEU A N 1
ATOM 654 C CA . LEU A 1 91 ? -7.487 9.279 16.232 1.00 90.19 91 LEU A CA 1
ATOM 655 C C . LEU A 1 91 ? -7.920 9.199 17.698 1.00 90.19 91 LEU A C 1
ATOM 657 O O . LEU A 1 91 ? -9.099 8.973 17.958 1.00 90.19 91 LEU A O 1
ATOM 661 N N . GLU A 1 92 ? -7.001 9.450 18.633 1.00 93.50 92 GLU A N 1
ATOM 662 C CA . GLU A 1 92 ? -7.285 9.503 20.071 1.00 93.50 92 GLU A CA 1
ATOM 663 C C . GLU A 1 92 ? -8.346 10.565 20.381 1.00 93.50 92 GLU A C 1
ATOM 665 O O . GLU A 1 92 ? -9.367 10.263 20.998 1.00 93.50 92 GLU A O 1
ATOM 670 N N . SER A 1 93 ? -8.165 11.783 19.863 1.00 96.56 93 SER A N 1
ATOM 671 C CA . SER A 1 93 ? -9.122 12.883 20.043 1.00 96.56 93 SER A CA 1
ATOM 672 C C . SER A 1 93 ? -10.503 12.567 19.457 1.00 96.56 93 SER A C 1
ATOM 674 O O . SER A 1 93 ? -11.519 13.030 19.970 1.00 96.56 93 SER A O 1
ATOM 676 N N . ALA A 1 94 ? -10.554 11.774 18.384 1.00 95.50 94 ALA A N 1
ATOM 677 C CA . ALA A 1 94 ? -11.787 11.327 17.743 1.00 95.50 94 ALA A CA 1
ATOM 678 C C . ALA A 1 94 ? -12.369 10.035 18.351 1.00 95.50 94 ALA A C 1
ATOM 680 O O . ALA A 1 94 ? -13.365 9.525 17.834 1.00 95.50 94 ALA A O 1
ATOM 681 N N . GLY A 1 95 ? -11.751 9.481 19.403 1.00 94.81 95 GLY A N 1
ATOM 682 C CA . GLY A 1 95 ? -12.169 8.227 20.035 1.00 94.81 95 GLY A CA 1
ATOM 683 C C . GLY A 1 95 ? -12.105 7.016 19.099 1.00 94.81 95 GLY A C 1
ATOM 684 O O . GLY A 1 95 ? -12.881 6.077 19.261 1.00 94.81 95 GLY A O 1
ATOM 685 N N . ARG A 1 96 ? -11.230 7.049 18.086 1.00 93.19 96 ARG A N 1
ATOM 686 C CA . ARG A 1 96 ? -11.079 5.983 17.090 1.00 93.19 96 ARG A CA 1
ATOM 687 C C . ARG A 1 96 ? -10.056 4.957 17.538 1.00 93.19 96 ARG A C 1
ATOM 689 O O . ARG A 1 96 ? -8.983 5.289 18.035 1.00 93.19 96 ARG A O 1
ATOM 696 N N . THR A 1 97 ? -10.385 3.698 17.306 1.00 89.25 97 THR A N 1
ATOM 697 C CA . THR A 1 97 ? -9.622 2.542 17.766 1.00 89.25 97 THR A CA 1
ATOM 698 C C . THR A 1 97 ? -9.347 1.573 16.620 1.00 89.25 97 THR A C 1
ATOM 700 O O . THR A 1 97 ? -9.844 1.727 15.505 1.00 89.25 97 THR A O 1
ATOM 703 N N . MET A 1 98 ? -8.530 0.551 16.878 1.00 86.75 98 MET A N 1
ATOM 704 C CA . MET A 1 98 ? -8.150 -0.433 15.861 1.00 86.75 98 MET A CA 1
ATOM 705 C C . MET A 1 98 ? -9.343 -1.100 15.149 1.00 86.75 98 MET A C 1
ATOM 707 O O . MET A 1 98 ? -9.279 -1.186 13.925 1.00 86.75 98 MET A O 1
ATOM 711 N N . PRO A 1 99 ? -10.432 -1.522 15.826 1.00 89.88 99 PRO A N 1
ATOM 712 C CA . PRO A 1 99 ? -11.607 -2.090 15.157 1.00 89.88 99 PRO A CA 1
ATOM 713 C C . PRO A 1 99 ? -12.323 -1.149 14.178 1.00 89.88 99 PRO A C 1
ATOM 715 O O . PRO A 1 99 ? -12.990 -1.634 13.266 1.00 89.88 99 PRO A O 1
ATOM 718 N N . ASP A 1 100 ? -12.184 0.175 14.331 1.00 90.50 100 ASP A N 1
ATOM 719 C CA . ASP A 1 100 ? -12.740 1.142 13.375 1.00 90.50 100 ASP A CA 1
ATOM 720 C C . ASP A 1 100 ? -11.989 1.116 12.031 1.00 90.50 100 ASP A C 1
ATOM 722 O O . ASP A 1 100 ? -12.565 1.423 10.989 1.00 90.50 100 ASP A O 1
ATOM 726 N N . ILE A 1 101 ? -10.698 0.765 12.052 1.00 92.06 101 ILE A N 1
ATOM 727 C CA . ILE A 1 101 ? -9.799 0.798 10.888 1.00 92.06 101 ILE A CA 1
ATOM 728 C C . ILE A 1 101 ? -9.617 -0.612 10.314 1.00 92.06 101 ILE A C 1
ATOM 730 O O . ILE A 1 101 ? -9.857 -0.855 9.131 1.00 92.06 101 ILE A O 1
ATOM 734 N N . LEU A 1 102 ? -9.229 -1.570 11.158 1.00 92.19 102 LEU A N 1
ATOM 735 C CA . LEU A 1 102 ? -8.984 -2.957 10.781 1.00 92.19 102 LEU A CA 1
ATOM 736 C C . LEU A 1 102 ? -10.310 -3.717 10.671 1.00 92.19 102 LEU A C 1
ATOM 738 O O . LEU A 1 102 ? -10.742 -4.412 11.586 1.00 92.19 102 LEU A O 1
ATOM 742 N N . THR A 1 103 ? -10.948 -3.568 9.516 1.00 96.25 103 THR A N 1
ATOM 743 C CA . THR A 1 103 ? -12.240 -4.171 9.178 1.00 96.25 103 THR A CA 1
ATOM 744 C C . THR A 1 103 ? -12.098 -5.264 8.113 1.00 96.25 103 THR A C 1
ATOM 746 O O . THR A 1 103 ? -11.032 -5.472 7.528 1.00 96.25 103 THR A O 1
ATOM 749 N N . LYS A 1 104 ? -13.206 -5.948 7.794 1.00 96.75 104 LYS A N 1
ATOM 750 C CA . LYS A 1 104 ? -13.277 -6.867 6.641 1.00 96.75 104 LYS A CA 1
ATOM 751 C C . LYS A 1 104 ? -12.885 -6.185 5.319 1.00 96.75 104 LYS A C 1
ATOM 753 O O . LYS A 1 104 ? -12.291 -6.823 4.454 1.00 96.75 104 LYS A O 1
ATOM 758 N N . ASP A 1 105 ? -13.200 -4.898 5.183 1.00 97.50 105 ASP A N 1
ATOM 759 C CA . ASP A 1 105 ? -12.953 -4.123 3.970 1.00 97.50 105 ASP A CA 1
ATOM 760 C C . ASP A 1 105 ? -11.477 -3.729 3.876 1.00 97.50 105 ASP A C 1
ATOM 762 O O . ASP A 1 105 ? -10.872 -3.857 2.812 1.00 97.50 105 ASP A O 1
ATOM 766 N N . ALA A 1 106 ? -10.859 -3.378 5.009 1.00 94.88 106 ALA A N 1
ATOM 767 C CA . ALA A 1 106 ? -9.415 -3.184 5.108 1.00 94.88 106 ALA A CA 1
ATOM 768 C C . ALA A 1 106 ? -8.635 -4.480 4.813 1.00 94.88 106 ALA A C 1
ATOM 770 O O . ALA A 1 106 ? -7.654 -4.457 4.070 1.00 94.88 106 ALA A O 1
ATOM 771 N N . LEU A 1 107 ? -9.093 -5.634 5.319 1.00 95.12 107 LEU A N 1
ATOM 772 C CA . LEU A 1 107 ? -8.499 -6.933 4.979 1.00 95.12 107 LEU A CA 1
ATOM 773 C C . LEU A 1 107 ? -8.600 -7.234 3.477 1.00 95.12 107 LEU A C 1
ATOM 775 O O . LEU A 1 107 ? -7.609 -7.640 2.872 1.00 95.12 107 LEU A O 1
ATOM 779 N N . HIS A 1 108 ? -9.766 -7.009 2.863 1.00 96.69 108 HIS A N 1
ATOM 780 C CA . HIS A 1 108 ? -9.944 -7.171 1.415 1.00 96.69 108 HIS A CA 1
ATOM 781 C C . HIS A 1 108 ? -8.981 -6.265 0.636 1.00 96.69 108 HIS A C 1
ATOM 783 O O . HIS A 1 108 ? -8.273 -6.745 -0.249 1.00 96.69 108 HIS A O 1
ATOM 789 N N . ASN A 1 109 ? -8.889 -4.985 1.003 1.00 97.25 109 ASN A N 1
ATOM 790 C CA . ASN A 1 109 ? -7.972 -4.031 0.375 1.00 97.25 109 ASN A CA 1
ATOM 791 C C . ASN A 1 109 ? -6.509 -4.463 0.499 1.00 97.25 109 ASN A C 1
ATOM 793 O O . ASN A 1 109 ? -5.759 -4.359 -0.473 1.00 97.25 109 ASN A O 1
ATOM 797 N N . ALA A 1 110 ? -6.101 -4.989 1.654 1.00 93.12 110 ALA A N 1
ATOM 798 C CA . ALA A 1 110 ? -4.756 -5.517 1.854 1.00 93.12 110 ALA A CA 1
ATOM 799 C C . ALA A 1 110 ? -4.457 -6.715 0.950 1.00 93.12 110 ALA A C 1
ATOM 801 O O . ALA A 1 110 ? -3.390 -6.760 0.340 1.00 93.12 110 ALA A O 1
ATOM 802 N N . MET A 1 111 ? -5.398 -7.651 0.812 1.00 94.44 111 MET A N 1
ATOM 803 C CA . MET A 1 111 ? -5.241 -8.811 -0.070 1.00 94.44 111 MET A CA 1
ATOM 804 C C . MET A 1 111 ? -5.159 -8.404 -1.548 1.00 94.44 111 MET A C 1
ATOM 806 O O . MET A 1 111 ? -4.292 -8.895 -2.268 1.00 94.44 111 MET A O 1
ATOM 810 N N . VAL A 1 112 ? -6.021 -7.486 -2.001 1.00 95.44 112 VAL A N 1
ATOM 811 C CA . VAL A 1 112 ? -5.998 -6.964 -3.379 1.00 95.44 112 VAL A CA 1
ATOM 812 C C . VAL A 1 112 ? -4.694 -6.214 -3.648 1.00 95.44 112 VAL A C 1
ATOM 814 O O . VAL A 1 112 ? -4.016 -6.490 -4.633 1.00 95.44 112 VAL A O 1
ATOM 817 N N . THR A 1 113 ? -4.296 -5.313 -2.749 1.00 94.06 113 THR A N 1
ATOM 818 C CA . THR A 1 113 ? -3.043 -4.556 -2.886 1.00 94.06 113 THR A CA 1
ATOM 819 C C . THR A 1 113 ? -1.842 -5.499 -2.931 1.00 94.06 113 THR A C 1
ATOM 821 O O . THR A 1 113 ? -0.961 -5.346 -3.769 1.00 94.06 113 THR A O 1
ATOM 824 N N . HIS A 1 114 ? -1.824 -6.526 -2.082 1.00 89.88 114 HIS A N 1
ATOM 825 C CA . HIS A 1 114 ? -0.777 -7.540 -2.084 1.00 89.88 114 HIS A CA 1
ATOM 826 C C . HIS A 1 114 ? -0.676 -8.298 -3.417 1.00 89.88 114 HIS A C 1
ATOM 828 O O . HIS A 1 114 ? 0.426 -8.439 -3.953 1.00 89.88 114 HIS A O 1
ATOM 834 N N . ALA A 1 115 ? -1.811 -8.751 -3.961 1.00 91.19 115 ALA A N 1
ATOM 835 C CA . ALA A 1 115 ? -1.857 -9.449 -5.244 1.00 91.19 115 ALA A CA 1
ATOM 836 C C . ALA A 1 115 ? -1.319 -8.568 -6.386 1.00 91.19 115 ALA A C 1
ATOM 838 O O . ALA A 1 115 ? -0.525 -9.032 -7.202 1.00 91.19 115 ALA A O 1
ATOM 839 N N . ALA A 1 116 ? -1.655 -7.274 -6.382 1.00 91.69 116 ALA A N 1
ATOM 840 C CA . ALA A 1 116 ? -1.178 -6.322 -7.382 1.00 91.69 116 ALA A CA 1
ATOM 841 C C . ALA A 1 116 ? 0.345 -6.110 -7.351 1.00 91.69 116 ALA A C 1
ATOM 843 O O . ALA A 1 116 ? 0.961 -5.875 -8.387 1.00 91.69 116 ALA A O 1
ATOM 844 N N . PHE A 1 117 ? 0.968 -6.224 -6.179 1.00 88.50 117 PHE A N 1
ATOM 845 C CA . PHE A 1 117 ? 2.423 -6.143 -6.034 1.00 88.50 117 PHE A CA 1
ATOM 846 C C . PHE A 1 117 ? 3.148 -7.452 -6.382 1.00 88.50 117 PHE A C 1
ATOM 848 O O . PHE A 1 117 ? 4.365 -7.445 -6.548 1.00 88.50 117 PHE A O 1
ATOM 855 N N . GLY A 1 118 ? 2.439 -8.585 -6.454 1.00 80.25 118 GLY A N 1
ATOM 856 C CA . GLY A 1 118 ? 3.079 -9.904 -6.500 1.00 80.25 118 GLY A CA 1
ATOM 857 C C . GLY A 1 118 ? 3.892 -10.189 -5.231 1.00 80.25 118 GLY A C 1
ATOM 858 O O . GLY A 1 118 ? 5.023 -10.664 -5.308 1.00 80.25 118 GLY A O 1
ATOM 859 N N . GLY A 1 119 ? 3.363 -9.812 -4.062 1.00 69.19 119 GLY A N 1
ATOM 860 C CA . GLY A 1 119 ? 4.110 -9.871 -2.806 1.00 69.19 119 GLY A CA 1
ATOM 861 C C . GLY A 1 119 ? 4.476 -11.292 -2.343 1.00 69.19 119 GLY A C 1
ATOM 862 O O . GLY A 1 119 ? 4.033 -12.298 -2.887 1.00 69.19 119 GLY A O 1
ATOM 863 N N . SER A 1 120 ? 5.272 -11.369 -1.272 1.00 73.00 120 SER A N 1
ATOM 864 C CA . SER A 1 120 ? 5.750 -12.638 -0.696 1.00 73.00 120 SER A CA 1
ATOM 865 C C . SER A 1 120 ? 4.619 -13.578 -0.251 1.00 73.00 120 SER A C 1
ATOM 867 O O . SER A 1 120 ? 3.676 -13.158 0.424 1.00 73.00 120 SER A O 1
ATOM 869 N N . THR A 1 121 ? 4.780 -14.877 -0.522 1.00 70.75 121 THR A N 1
ATOM 870 C CA . THR A 1 121 ? 3.865 -15.951 -0.091 1.00 70.75 121 THR A CA 1
ATOM 871 C C . THR A 1 121 ? 3.667 -16.012 1.424 1.00 70.75 121 THR A C 1
ATOM 873 O O . THR A 1 121 ? 2.631 -16.497 1.876 1.00 70.75 121 THR A O 1
ATOM 876 N N . ASN A 1 122 ? 4.591 -15.462 2.221 1.00 69.44 122 ASN A N 1
ATOM 877 C CA . ASN A 1 122 ? 4.461 -15.379 3.681 1.00 69.44 122 ASN A CA 1
ATOM 878 C C . ASN A 1 122 ? 3.169 -14.671 4.122 1.00 69.44 122 ASN A C 1
ATOM 880 O O . ASN A 1 122 ? 2.646 -14.927 5.205 1.00 69.44 122 ASN A O 1
ATOM 884 N N . LEU A 1 123 ? 2.602 -13.805 3.283 1.00 74.38 123 LEU A N 1
ATOM 885 C CA . LEU A 1 123 ? 1.386 -13.064 3.609 1.00 74.38 123 LEU A CA 1
ATOM 886 C C . LEU A 1 123 ? 0.110 -13.905 3.565 1.00 74.38 123 LEU A C 1
ATOM 888 O O . LEU A 1 123 ? -0.879 -13.529 4.197 1.00 74.38 123 LEU A O 1
ATOM 892 N N . LEU A 1 124 ? 0.180 -15.099 2.969 1.00 75.38 124 LEU A N 1
ATOM 893 C CA . LEU A 1 124 ? -0.831 -16.143 3.137 1.00 75.38 124 LEU A CA 1
ATOM 894 C C . LEU A 1 124 ? -0.947 -16.605 4.599 1.00 75.38 124 LEU A C 1
ATOM 896 O O . LEU A 1 124 ? -1.999 -17.102 4.984 1.00 75.38 124 LEU A O 1
ATOM 900 N N . LEU A 1 125 ? 0.097 -16.420 5.419 1.00 80.94 125 LEU A N 1
ATOM 901 C CA . LEU A 1 125 ? 0.093 -16.741 6.851 1.00 80.94 125 LEU A CA 1
ATOM 902 C C . LEU A 1 125 ? -0.278 -15.524 7.707 1.00 80.94 125 LEU A C 1
ATOM 904 O O . LEU A 1 125 ? -1.105 -15.622 8.615 1.00 80.94 125 LEU A O 1
ATOM 908 N N . HIS A 1 126 ? 0.307 -14.361 7.410 1.00 82.69 126 HIS A N 1
ATOM 909 C CA . HIS A 1 126 ? 0.147 -13.180 8.261 1.00 82.69 126 HIS A CA 1
ATOM 910 C C . HIS A 1 126 ? -1.245 -12.555 8.194 1.00 82.69 126 HIS A C 1
ATOM 912 O O . HIS A 1 126 ? -1.772 -12.175 9.235 1.00 82.69 126 HIS A O 1
ATOM 918 N N . ILE A 1 127 ? -1.876 -12.471 7.017 1.00 85.69 127 ILE A N 1
ATOM 919 C CA . ILE A 1 127 ? -3.227 -11.895 6.905 1.00 85.69 127 ILE A CA 1
ATOM 920 C C . ILE A 1 127 ? -4.251 -12.718 7.714 1.00 85.69 127 ILE A C 1
ATOM 922 O O . ILE A 1 127 ? -4.989 -12.112 8.492 1.00 85.69 127 ILE A O 1
ATOM 926 N N . PRO A 1 128 ? -4.301 -14.066 7.633 1.00 87.19 128 PRO A N 1
ATOM 927 C CA . PRO A 1 128 ? -5.148 -14.860 8.524 1.00 87.19 128 PRO A CA 1
ATOM 928 C C . PRO A 1 128 ? -4.833 -14.687 10.013 1.00 87.19 128 PRO A C 1
ATOM 930 O O . PRO A 1 128 ? -5.761 -14.665 10.819 1.00 87.19 128 PRO A O 1
ATOM 933 N N . ALA A 1 129 ? -3.561 -14.544 10.393 1.00 84.06 129 ALA A N 1
ATOM 934 C CA . ALA A 1 129 ? -3.180 -14.306 11.786 1.00 84.06 129 ALA A CA 1
ATOM 935 C C . ALA A 1 129 ? -3.666 -12.935 12.292 1.00 84.06 129 ALA A C 1
ATOM 937 O O . ALA A 1 129 ? -4.256 -12.852 13.368 1.00 84.06 129 ALA A O 1
ATOM 938 N N . ILE A 1 130 ? -3.495 -11.879 11.490 1.00 84.25 130 ILE A N 1
ATOM 939 C CA . ILE A 1 130 ? -4.004 -10.530 11.782 1.00 84.25 130 ILE A CA 1
ATOM 940 C C . ILE A 1 130 ? -5.531 -10.555 11.888 1.00 84.25 130 ILE A C 1
ATOM 942 O O . ILE A 1 130 ? -6.089 -10.034 12.849 1.00 84.25 130 ILE A O 1
ATOM 946 N N . ALA A 1 131 ? -6.208 -11.204 10.936 1.00 87.44 131 ALA A N 1
ATOM 947 C CA . ALA A 1 131 ? -7.659 -11.351 10.957 1.00 87.44 131 ALA A CA 1
ATOM 948 C C . ALA A 1 131 ? -8.131 -12.060 12.234 1.00 87.44 131 ALA A C 1
ATOM 950 O O . ALA A 1 131 ? -9.058 -11.591 12.884 1.00 87.44 131 ALA A O 1
ATOM 951 N N . HIS A 1 132 ? -7.456 -13.142 12.632 1.00 88.00 132 HIS A N 1
ATOM 952 C CA . HIS A 1 132 ? -7.759 -13.860 13.868 1.00 88.00 132 HIS A CA 1
ATOM 953 C C . HIS A 1 132 ? -7.607 -12.977 15.110 1.00 88.00 132 HIS A C 1
ATOM 955 O O . HIS A 1 132 ? -8.523 -12.922 15.926 1.00 88.00 132 HIS A O 1
ATOM 961 N N . ALA A 1 133 ? -6.483 -12.263 15.227 1.00 82.31 133 ALA A N 1
ATOM 962 C CA . ALA A 1 133 ? -6.215 -11.360 16.345 1.00 82.31 133 ALA A CA 1
ATOM 963 C C . ALA A 1 133 ? -7.229 -10.205 16.423 1.00 82.31 133 ALA A C 1
ATOM 965 O O . ALA A 1 133 ? -7.564 -9.749 17.511 1.00 82.31 133 ALA A O 1
ATOM 966 N N . ALA A 1 134 ? -7.754 -9.768 15.276 1.00 83.44 134 ALA A N 1
ATOM 967 C CA . ALA A 1 134 ? -8.793 -8.747 15.177 1.00 83.44 134 ALA A CA 1
ATOM 968 C C . ALA A 1 134 ? -10.227 -9.287 15.359 1.00 83.44 134 ALA A C 1
ATOM 970 O O . ALA A 1 134 ? -11.181 -8.521 15.247 1.00 83.44 134 ALA A O 1
ATOM 971 N N . GLY A 1 135 ? -10.412 -10.593 15.590 1.00 88.69 135 GLY A N 1
ATOM 972 C CA . GLY A 1 135 ? -11.740 -11.212 15.684 1.00 88.69 135 GLY A CA 1
ATOM 973 C C . GLY A 1 135 ? -12.506 -11.270 14.353 1.00 88.69 135 GLY A C 1
ATOM 974 O O . GLY A 1 135 ? -13.723 -11.446 14.341 1.00 88.69 135 GLY A O 1
ATOM 975 N N . LEU A 1 136 ? -11.812 -11.120 13.223 1.00 93.50 136 LEU A N 1
ATOM 976 C CA . LEU A 1 136 ? -12.376 -11.157 11.876 1.00 93.50 136 LEU A CA 1
ATOM 977 C C . LEU A 1 136 ? -12.312 -12.569 11.279 1.00 93.50 136 LEU A C 1
ATOM 979 O O . LEU A 1 136 ? -11.510 -13.419 11.681 1.00 93.50 136 LEU A O 1
ATOM 983 N N . ARG A 1 137 ? -13.134 -12.82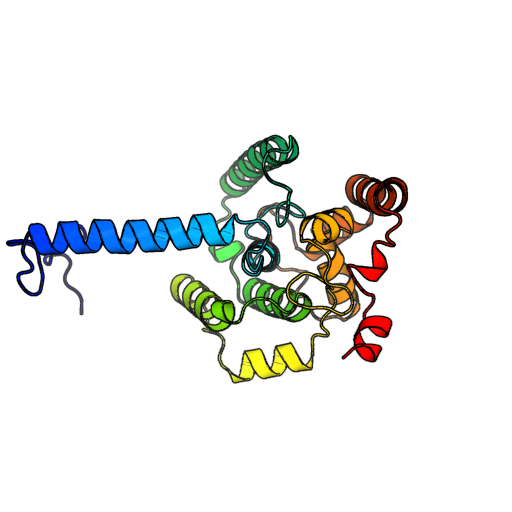2 10.250 1.00 95.56 137 ARG A N 1
ATOM 984 C CA . ARG A 1 137 ? -13.038 -14.064 9.472 1.00 95.56 137 ARG A CA 1
ATOM 985 C C . ARG A 1 137 ? -11.653 -14.146 8.831 1.00 95.56 137 ARG A C 1
ATOM 987 O O . ARG A 1 137 ? -11.260 -13.268 8.066 1.00 95.56 137 ARG A O 1
ATOM 994 N N . ARG A 1 138 ? -10.944 -15.236 9.109 1.00 94.44 138 ARG A N 1
ATOM 995 C CA . ARG A 1 138 ? -9.663 -15.547 8.471 1.00 94.44 138 ARG A CA 1
ATOM 996 C C . ARG A 1 138 ? -9.889 -15.838 6.984 1.00 94.44 138 ARG A C 1
ATOM 998 O O . ARG A 1 138 ? -10.751 -16.664 6.684 1.00 94.44 138 ARG A O 1
ATOM 1005 N N . PRO A 1 139 ? -9.140 -15.206 6.068 1.00 91.00 139 PRO A N 1
ATOM 1006 C CA . PRO A 1 139 ? -9.207 -15.566 4.661 1.00 91.00 139 PRO A CA 1
ATOM 1007 C C . PRO A 1 139 ? -8.766 -17.008 4.434 1.00 91.00 139 PRO A C 1
ATOM 1009 O O . PRO A 1 139 ? -7.794 -17.476 5.029 1.00 91.00 139 PRO A O 1
ATOM 1012 N N . GLU A 1 140 ? -9.475 -17.692 3.549 1.00 90.19 140 GLU A N 1
ATOM 1013 C CA . GLU A 1 140 ? -9.180 -19.061 3.150 1.00 90.19 140 GLU A CA 1
ATOM 1014 C C . GLU A 1 140 ? -8.449 -19.091 1.806 1.00 90.19 140 GLU A C 1
ATOM 1016 O O . GLU A 1 140 ? -8.372 -18.099 1.078 1.00 90.19 140 GLU A O 1
ATOM 1021 N N . VAL A 1 141 ? -7.944 -20.265 1.427 1.00 89.50 141 VAL A N 1
ATOM 1022 C CA . VAL A 1 141 ? -7.288 -20.474 0.125 1.00 89.50 141 VAL A CA 1
ATOM 1023 C C . VAL A 1 141 ? -8.203 -20.061 -1.036 1.00 89.50 141 VAL A C 1
ATOM 1025 O O . VAL A 1 141 ? -7.742 -19.466 -2.009 1.00 89.50 141 VAL A O 1
ATOM 1028 N N . ALA A 1 142 ? -9.511 -20.312 -0.921 1.00 90.94 142 ALA A N 1
ATOM 1029 C CA . ALA A 1 142 ? -10.491 -19.914 -1.928 1.00 90.94 142 ALA A CA 1
ATOM 1030 C C . ALA A 1 142 ? -10.594 -18.385 -2.091 1.00 90.94 142 ALA A C 1
ATOM 1032 O O . ALA A 1 142 ? -10.750 -17.899 -3.214 1.00 90.94 142 ALA A O 1
ATOM 1033 N N . ASP A 1 143 ? -10.459 -17.622 -1.001 1.00 93.06 143 ASP A N 1
ATOM 1034 C CA . ASP A 1 143 ? -10.463 -16.157 -1.043 1.00 93.06 143 ASP A CA 1
ATOM 1035 C C . ASP A 1 143 ? -9.243 -15.624 -1.793 1.00 93.06 143 ASP A C 1
ATOM 1037 O O . ASP A 1 143 ? -9.380 -14.776 -2.677 1.00 93.06 143 ASP A O 1
ATOM 1041 N N . TRP A 1 144 ? -8.063 -16.170 -1.491 1.00 89.88 144 TRP A N 1
ATOM 1042 C CA . TRP A 1 144 ? -6.821 -15.837 -2.187 1.00 89.88 144 TRP A CA 1
ATOM 1043 C C . TRP A 1 144 ? -6.886 -16.180 -3.670 1.00 89.88 144 TRP A C 1
ATOM 1045 O O . TRP A 1 144 ? -6.544 -15.352 -4.509 1.00 89.88 144 TRP A O 1
ATOM 1055 N N . ALA A 1 145 ? -7.386 -17.368 -4.010 1.00 89.75 145 ALA A N 1
ATOM 1056 C CA . ALA A 1 145 ? -7.534 -17.786 -5.398 1.00 89.75 145 ALA A CA 1
ATOM 1057 C C . ALA A 1 145 ? -8.488 -16.863 -6.173 1.00 89.75 145 ALA A C 1
ATOM 1059 O O . ALA A 1 145 ? -8.232 -16.538 -7.331 1.00 89.75 145 ALA A O 1
ATOM 1060 N N . ARG A 1 146 ? -9.580 -16.411 -5.541 1.00 93.06 146 ARG A N 1
ATOM 1061 C CA . ARG A 1 146 ? -10.506 -15.438 -6.136 1.00 93.06 146 ARG A CA 1
ATOM 1062 C C . ARG A 1 146 ? -9.833 -14.084 -6.364 1.00 93.06 146 ARG A C 1
ATOM 1064 O O . ARG A 1 146 ? -9.982 -13.531 -7.447 1.00 93.06 146 ARG A O 1
ATOM 1071 N N . ILE A 1 147 ? -9.106 -13.568 -5.374 1.00 93.50 147 ILE A N 1
ATOM 1072 C CA . ILE A 1 147 ? -8.434 -12.264 -5.467 1.00 93.50 147 ILE A CA 1
ATOM 1073 C C . ILE A 1 147 ? -7.312 -12.293 -6.504 1.00 93.50 147 ILE A C 1
ATOM 1075 O O . ILE A 1 147 ? -7.284 -11.432 -7.373 1.00 93.50 147 ILE A O 1
ATOM 1079 N N . ASN A 1 148 ? -6.454 -13.311 -6.493 1.00 90.06 148 ASN A N 1
ATOM 1080 C CA . ASN A 1 148 ? -5.352 -13.423 -7.452 1.00 90.06 148 ASN A CA 1
ATOM 1081 C C . ASN A 1 148 ? -5.837 -13.556 -8.903 1.00 90.06 148 ASN A C 1
ATOM 1083 O O . ASN A 1 148 ? -5.162 -13.089 -9.810 1.00 90.06 148 ASN A O 1
ATOM 1087 N N . ARG A 1 149 ? -7.010 -14.163 -9.141 1.00 90.88 149 ARG A N 1
ATOM 1088 C CA . ARG A 1 149 ? -7.615 -14.202 -10.485 1.00 90.88 149 ARG A CA 1
ATOM 1089 C C . ARG A 1 149 ? -8.192 -12.860 -10.929 1.00 90.88 149 ARG A C 1
ATOM 1091 O O . ARG A 1 149 ? -8.237 -12.599 -12.123 1.00 90.88 149 ARG A O 1
ATOM 1098 N N . ALA A 1 150 ? -8.693 -12.057 -9.993 1.00 91.62 150 ALA A N 1
ATOM 1099 C CA . ALA A 1 150 ? -9.329 -10.777 -10.296 1.00 91.62 150 ALA A CA 1
ATOM 1100 C C . ALA A 1 150 ? -8.324 -9.620 -10.383 1.00 91.62 150 ALA A C 1
ATOM 1102 O O . ALA A 1 150 ? -8.589 -8.629 -11.058 1.00 91.62 150 ALA A O 1
ATOM 1103 N N . THR A 1 151 ? -7.188 -9.735 -9.695 1.00 93.38 151 THR A N 1
ATOM 1104 C CA . THR A 1 151 ? -6.223 -8.649 -9.549 1.00 93.38 151 THR A CA 1
ATOM 1105 C C . THR A 1 151 ? -5.001 -8.874 -10.441 1.00 93.38 151 THR A C 1
ATOM 1107 O O . THR A 1 151 ? -4.223 -9.790 -10.170 1.00 93.38 151 THR A O 1
ATOM 1110 N N . PRO A 1 152 ? -4.774 -8.033 -11.465 1.00 92.19 152 PRO A N 1
ATOM 1111 C CA . PRO A 1 152 ? -3.542 -8.085 -12.242 1.00 92.19 152 PRO A CA 1
ATOM 1112 C C . PRO A 1 152 ? -2.345 -7.652 -11.390 1.00 92.19 152 PRO A C 1
ATOM 1114 O O . PRO A 1 152 ? -2.466 -6.783 -10.526 1.00 92.19 152 PRO A O 1
ATOM 1117 N N . ARG A 1 153 ? -1.168 -8.215 -11.671 1.00 91.38 153 ARG A N 1
ATOM 1118 C CA . ARG A 1 153 ? 0.094 -7.741 -11.096 1.00 91.38 153 ARG A CA 1
ATOM 1119 C C . ARG A 1 153 ? 0.528 -6.468 -11.820 1.00 91.38 153 ARG A C 1
ATOM 1121 O O . ARG A 1 153 ? 0.761 -6.503 -13.020 1.00 91.38 153 ARG A O 1
ATOM 1128 N N . LEU A 1 154 ? 0.632 -5.362 -11.094 1.00 92.50 154 LEU A N 1
ATOM 1129 C CA . LEU A 1 154 ? 0.872 -4.024 -11.643 1.00 92.50 154 LEU A CA 1
ATOM 1130 C C . LEU A 1 154 ? 2.288 -3.505 -11.386 1.00 92.50 154 LEU A C 1
ATOM 1132 O O . LEU A 1 154 ? 2.666 -2.490 -11.953 1.00 92.50 154 LEU A O 1
ATOM 1136 N N . VAL A 1 155 ? 3.061 -4.159 -10.520 1.00 90.62 155 VAL A N 1
ATOM 1137 C CA . VAL A 1 155 ? 4.374 -3.656 -10.099 1.00 90.62 155 VAL A CA 1
ATOM 1138 C C . VAL A 1 155 ? 5.490 -4.519 -10.668 1.00 90.62 155 VAL A C 1
ATOM 1140 O O . VAL A 1 155 ? 5.491 -5.744 -10.497 1.00 90.62 155 VAL A O 1
ATOM 1143 N N . ASP A 1 156 ? 6.449 -3.854 -11.304 1.00 88.25 156 ASP A N 1
ATOM 1144 C CA . ASP A 1 156 ? 7.739 -4.413 -11.685 1.00 88.25 156 ASP A CA 1
ATOM 1145 C C . ASP A 1 156 ? 8.781 -4.045 -10.621 1.00 88.25 156 ASP A C 1
ATOM 1147 O O . ASP A 1 156 ? 9.198 -2.892 -10.494 1.00 88.25 156 ASP A O 1
ATOM 1151 N N . VAL A 1 157 ? 9.153 -5.019 -9.790 1.00 83.31 157 VAL A N 1
ATOM 1152 C CA . VAL A 1 157 ? 10.085 -4.824 -8.678 1.00 83.31 157 VAL A CA 1
ATOM 1153 C C . VAL A 1 157 ? 10.741 -6.138 -8.304 1.00 83.31 157 VAL A C 1
ATOM 1155 O O . VAL A 1 157 ? 10.063 -7.159 -8.182 1.00 83.31 157 VAL A O 1
ATOM 1158 N N . LEU A 1 158 ? 12.049 -6.113 -8.046 1.00 76.00 158 LEU A N 1
ATOM 1159 C CA . LEU A 1 158 ? 12.789 -7.300 -7.622 1.00 76.00 158 LEU A CA 1
ATOM 1160 C C . LEU A 1 158 ? 12.089 -8.020 -6.449 1.00 76.00 158 LEU A C 1
ATOM 1162 O O . LEU A 1 158 ? 11.664 -7.371 -5.489 1.00 76.00 158 LEU A O 1
ATOM 1166 N N . PRO A 1 159 ? 11.974 -9.361 -6.502 1.00 72.50 159 PRO A N 1
ATOM 1167 C CA . PRO A 1 159 ? 12.522 -10.270 -7.520 1.00 72.50 159 PRO A CA 1
ATOM 1168 C C . PRO A 1 159 ? 11.642 -10.453 -8.775 1.00 72.50 159 PRO A C 1
ATOM 1170 O O . PRO A 1 159 ? 12.017 -11.199 -9.676 1.00 72.50 159 PRO A O 1
ATOM 1173 N N . ASN A 1 160 ? 10.471 -9.820 -8.842 1.00 71.25 160 ASN A N 1
ATOM 1174 C CA . ASN A 1 160 ? 9.507 -10.007 -9.920 1.00 71.25 160 ASN A CA 1
ATOM 1175 C C . ASN A 1 160 ? 9.760 -9.017 -11.072 1.00 71.25 160 ASN A C 1
ATOM 1177 O O . ASN A 1 160 ? 9.764 -7.810 -10.865 1.00 71.25 160 ASN A O 1
AT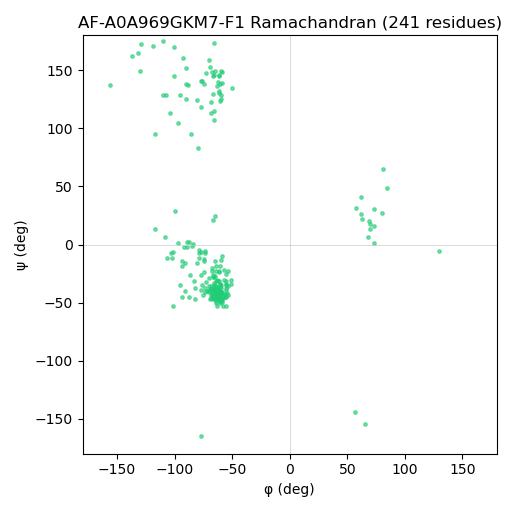OM 1181 N N . GLY A 1 161 ? 9.925 -9.528 -12.293 1.00 68.06 161 GLY A N 1
ATOM 1182 C CA . GLY A 1 161 ? 10.157 -8.711 -13.493 1.00 68.06 161 GLY A CA 1
ATOM 1183 C C . GLY A 1 161 ? 8.897 -8.025 -14.047 1.00 68.06 161 GLY A C 1
ATOM 1184 O O . GLY A 1 161 ? 7.856 -8.026 -13.385 1.00 68.06 161 GLY A O 1
ATOM 1185 N N . PRO A 1 162 ? 8.910 -7.523 -15.290 1.00 77.12 162 PRO A N 1
ATOM 1186 C CA . PRO A 1 162 ? 9.810 -7.927 -16.377 1.00 77.12 162 PRO A CA 1
ATOM 1187 C C . PRO A 1 162 ? 11.256 -7.409 -16.309 1.00 77.12 162 PRO A C 1
ATOM 1189 O O . PRO A 1 162 ? 12.157 -8.148 -16.696 1.00 77.12 162 PRO A O 1
ATOM 1192 N N . VAL A 1 163 ? 11.497 -6.198 -15.810 1.00 83.81 163 VAL A N 1
ATOM 1193 C CA . VAL A 1 163 ? 12.816 -5.541 -15.766 1.00 83.81 163 VAL A CA 1
ATOM 1194 C C . VAL A 1 163 ? 13.513 -5.756 -14.422 1.00 83.81 163 VAL A C 1
ATOM 1196 O O . VAL A 1 163 ? 14.732 -5.918 -14.379 1.00 83.81 163 VAL A O 1
ATOM 1199 N N . GLY A 1 164 ? 12.760 -5.797 -13.321 1.00 82.12 164 GLY A N 1
ATOM 1200 C CA . GLY A 1 164 ? 13.286 -5.964 -11.969 1.00 82.12 164 GLY A CA 1
ATOM 1201 C C . GLY A 1 164 ? 13.818 -4.656 -11.388 1.00 82.12 164 GLY A C 1
ATOM 1202 O O . GLY A 1 164 ? 15.011 -4.523 -11.108 1.00 82.12 164 GLY A O 1
ATOM 1203 N N . HIS A 1 165 ? 12.942 -3.673 -11.174 1.00 84.12 165 HIS A N 1
ATOM 1204 C CA . HIS A 1 165 ? 13.348 -2.412 -10.549 1.00 84.12 165 HIS A CA 1
ATOM 1205 C C . HIS A 1 165 ? 13.630 -2.577 -9.039 1.00 84.12 165 HIS A C 1
ATOM 1207 O O . HIS A 1 165 ? 12.978 -3.375 -8.365 1.00 84.12 165 HIS A O 1
ATOM 1213 N N . PRO A 1 166 ? 14.572 -1.815 -8.452 1.00 82.56 166 PRO A N 1
ATOM 1214 C CA . PRO A 1 166 ? 14.714 -1.742 -7.001 1.00 82.56 166 PRO A CA 1
ATOM 1215 C C . PRO A 1 166 ? 13.525 -1.013 -6.358 1.00 82.56 166 PRO A C 1
ATOM 1217 O O . PRO A 1 166 ? 12.936 -0.101 -6.942 1.00 82.56 166 PRO A O 1
ATOM 1220 N N . THR A 1 167 ? 13.227 -1.351 -5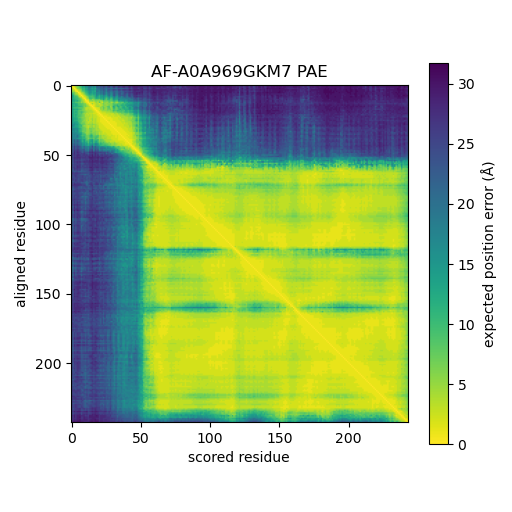.102 1.00 81.50 167 THR A N 1
ATOM 1221 C CA . THR A 1 167 ? 12.099 -0.808 -4.320 1.00 81.50 167 THR A CA 1
ATOM 1222 C C . THR A 1 167 ? 12.033 0.721 -4.298 1.00 81.50 167 THR A C 1
ATOM 1224 O O . THR A 1 167 ? 10.944 1.297 -4.312 1.00 81.50 167 THR A O 1
ATOM 1227 N N . VAL A 1 168 ? 13.185 1.400 -4.309 1.00 83.19 168 VAL A N 1
ATOM 1228 C CA . VAL A 1 168 ? 13.239 2.868 -4.337 1.00 83.19 168 VAL A CA 1
ATOM 1229 C C . VAL A 1 168 ? 12.566 3.446 -5.585 1.00 83.19 168 VAL A C 1
ATOM 1231 O O . VAL A 1 168 ? 11.883 4.461 -5.488 1.00 83.19 168 VAL A O 1
ATOM 1234 N N . ARG A 1 169 ? 12.656 2.779 -6.740 1.00 88.31 169 ARG A N 1
ATOM 1235 C CA . ARG A 1 169 ? 11.982 3.234 -7.964 1.00 88.31 169 ARG A CA 1
ATOM 1236 C C . ARG A 1 169 ? 10.477 3.071 -7.866 1.00 88.31 169 ARG A C 1
ATOM 1238 O O . ARG A 1 169 ? 9.758 3.958 -8.301 1.00 88.31 169 ARG A O 1
ATOM 1245 N N . VAL A 1 170 ? 9.997 2.016 -7.206 1.00 91.38 170 VAL A N 1
ATOM 1246 C CA . VAL A 1 170 ? 8.565 1.863 -6.906 1.00 91.38 170 VAL A CA 1
ATOM 1247 C C . VAL A 1 170 ? 8.091 3.005 -6.018 1.00 91.38 170 VAL A C 1
ATOM 1249 O O . VAL A 1 170 ? 7.066 3.620 -6.295 1.00 91.38 170 VAL A O 1
ATOM 1252 N N . PHE A 1 171 ? 8.852 3.338 -4.972 1.00 88.75 171 PHE A N 1
ATOM 1253 C CA . PHE A 1 171 ? 8.540 4.470 -4.103 1.00 88.75 171 PHE A CA 1
ATOM 1254 C C . PHE A 1 171 ? 8.451 5.793 -4.882 1.00 88.75 171 PHE A C 1
ATOM 1256 O O . PHE A 1 171 ? 7.494 6.552 -4.695 1.00 88.75 171 PHE A O 1
ATOM 1263 N N . MET A 1 172 ? 9.420 6.041 -5.768 1.00 91.25 172 MET A N 1
ATOM 1264 C CA . MET A 1 172 ? 9.505 7.239 -6.607 1.00 91.25 172 MET A CA 1
ATOM 1265 C C . MET A 1 172 ? 8.400 7.303 -7.672 1.00 91.25 172 MET A C 1
ATOM 1267 O O . MET A 1 172 ? 7.826 8.369 -7.886 1.00 91.25 172 MET A O 1
ATOM 1271 N N . ALA A 1 173 ? 8.032 6.165 -8.267 1.00 95.56 173 ALA A N 1
ATOM 1272 C CA . ALA A 1 173 ? 6.935 6.047 -9.230 1.00 95.56 173 ALA A CA 1
ATOM 1273 C C . ALA A 1 173 ? 5.554 6.350 -8.616 1.00 95.56 173 ALA A C 1
ATOM 1275 O O . ALA A 1 173 ? 4.581 6.596 -9.332 1.00 95.56 173 ALA A O 1
ATOM 1276 N N . GLY A 1 174 ? 5.488 6.388 -7.282 1.00 94.19 174 GLY A N 1
ATOM 1277 C CA . GLY A 1 174 ? 4.326 6.779 -6.491 1.00 94.19 174 GLY A CA 1
ATOM 1278 C C . GLY A 1 174 ? 3.973 5.777 -5.389 1.00 94.19 174 GLY A C 1
ATOM 1279 O O . GLY A 1 174 ? 3.128 6.050 -4.540 1.00 94.19 174 GLY A O 1
ATOM 1280 N N . GLY A 1 175 ? 4.665 4.640 -5.342 1.00 94.00 175 GLY A N 1
ATOM 1281 C CA . GLY A 1 175 ? 4.538 3.633 -4.301 1.00 94.00 175 GLY A CA 1
ATOM 1282 C C . GLY A 1 175 ? 3.169 2.960 -4.280 1.00 94.00 175 GLY A C 1
ATOM 1283 O O . GLY A 1 175 ? 2.441 2.896 -5.265 1.00 94.00 175 GLY A O 1
ATOM 1284 N N . VAL A 1 176 ? 2.802 2.460 -3.104 1.00 95.19 176 VAL A N 1
ATOM 1285 C CA . VAL A 1 176 ? 1.523 1.776 -2.880 1.00 95.19 176 VAL A CA 1
ATOM 1286 C C . VAL A 1 176 ? 0.290 2.600 -3.272 1.00 95.19 176 VAL A C 1
ATOM 1288 O O . VAL A 1 176 ? -0.582 2.025 -3.920 1.00 95.19 176 VAL A O 1
ATOM 1291 N N . PRO A 1 177 ? 0.160 3.903 -2.939 1.00 96.31 177 PRO A N 1
ATOM 1292 C CA . PRO A 1 177 ? -1.053 4.629 -3.301 1.00 96.31 177 PRO A CA 1
ATOM 1293 C C . PRO A 1 177 ? -1.228 4.776 -4.817 1.00 96.31 177 PRO A C 1
ATOM 1295 O O . PRO A 1 177 ? -2.365 4.801 -5.271 1.00 96.31 177 PRO A O 1
ATOM 1298 N N . GLU A 1 178 ? -0.148 4.780 -5.603 1.00 97.50 178 GLU A N 1
ATOM 1299 C CA . GLU A 1 178 ? -0.237 4.778 -7.068 1.00 97.50 178 GLU A CA 1
ATOM 1300 C C . GLU A 1 178 ? -0.846 3.477 -7.603 1.00 97.50 178 GLU A C 1
ATOM 1302 O O . GLU A 1 178 ? -1.785 3.500 -8.395 1.00 97.50 178 GLU A O 1
ATOM 1307 N N . VAL A 1 179 ? -0.400 2.330 -7.080 1.00 96.62 179 VAL A N 1
ATOM 1308 C CA . VAL A 1 179 ? -1.007 1.023 -7.386 1.00 96.62 179 VAL A CA 1
ATOM 1309 C C . VAL A 1 179 ? -2.487 1.017 -7.003 1.00 96.62 179 VAL A C 1
ATOM 1311 O O . VAL A 1 179 ? -3.335 0.529 -7.751 1.00 96.62 179 VAL A O 1
ATOM 1314 N N . MET A 1 180 ? -2.825 1.604 -5.856 1.00 97.62 180 MET A N 1
ATOM 1315 C CA . MET A 1 180 ? -4.207 1.692 -5.393 1.00 97.62 180 MET A CA 1
ATOM 1316 C C . MET A 1 180 ? -5.085 2.595 -6.272 1.00 97.62 180 MET A C 1
ATOM 1318 O O . MET A 1 180 ? -6.282 2.333 -6.354 1.00 97.62 180 MET A O 1
ATOM 1322 N N . LEU A 1 181 ? -4.537 3.588 -6.988 1.00 98.06 181 LEU A N 1
ATOM 1323 C CA . LEU A 1 181 ? -5.296 4.342 -7.998 1.00 98.06 181 LEU A CA 1
ATOM 1324 C C . LEU A 1 181 ? -5.740 3.436 -9.151 1.00 98.06 181 LEU A C 1
ATOM 1326 O O . LEU A 1 181 ? -6.905 3.475 -9.549 1.00 98.06 181 LEU A O 1
ATOM 1330 N N . HIS A 1 182 ? -4.855 2.571 -9.649 1.00 97.50 182 HIS A N 1
ATOM 1331 C CA . HIS A 1 182 ? -5.223 1.595 -10.676 1.00 97.50 182 HIS A CA 1
ATOM 1332 C C . HIS A 1 182 ? -6.261 0.594 -10.161 1.00 97.50 182 HIS A C 1
ATOM 1334 O O . HIS A 1 182 ? -7.243 0.324 -10.848 1.00 97.50 182 HIS A O 1
ATOM 1340 N N . LEU A 1 183 ? -6.095 0.087 -8.937 1.00 97.38 183 LEU A N 1
ATOM 1341 C CA . LEU A 1 183 ? -7.044 -0.850 -8.327 1.00 97.38 183 LEU A CA 1
ATOM 1342 C C . LEU A 1 183 ? -8.414 -0.215 -8.048 1.00 97.38 183 LEU A C 1
ATOM 1344 O O . LEU A 1 183 ? -9.434 -0.883 -8.210 1.00 97.38 183 LEU A O 1
ATOM 1348 N N . ARG A 1 184 ? -8.452 1.071 -7.676 1.00 97.38 184 ARG A N 1
ATOM 1349 C CA . ARG A 1 184 ? -9.683 1.870 -7.584 1.00 97.38 184 ARG A CA 1
ATOM 1350 C C . ARG A 1 184 ? -10.378 1.943 -8.942 1.00 97.38 184 ARG A C 1
ATOM 1352 O O . ARG A 1 184 ? -11.573 1.699 -9.018 1.00 97.38 184 ARG A O 1
ATOM 1359 N N . ASN A 1 185 ? -9.635 2.235 -10.008 1.00 96.75 185 ASN A N 1
ATOM 1360 C CA . ASN A 1 185 ? -10.194 2.343 -11.360 1.00 96.75 185 ASN A CA 1
ATOM 1361 C C . ASN A 1 185 ? -10.689 0.990 -11.914 1.00 96.75 185 ASN A C 1
ATOM 1363 O O . ASN A 1 185 ? -11.504 0.970 -12.830 1.00 96.75 185 ASN A O 1
ATOM 1367 N N . LEU A 1 186 ? -10.211 -0.126 -11.353 1.00 96.19 186 LEU A N 1
ATOM 1368 C CA . LEU A 1 186 ? -10.693 -1.484 -11.627 1.00 96.19 186 LEU A CA 1
ATOM 1369 C C . LEU A 1 186 ? -11.855 -1.922 -10.714 1.00 96.19 186 LEU A C 1
ATOM 1371 O O . LEU A 1 186 ? -12.278 -3.071 -10.800 1.00 96.19 186 LEU A O 1
ATOM 1375 N N . ASP A 1 187 ? -12.341 -1.048 -9.826 1.00 97.25 187 ASP A N 1
ATOM 1376 C CA . ASP A 1 187 ? -13.382 -1.347 -8.827 1.00 97.25 187 ASP A CA 1
ATOM 1377 C C . ASP A 1 187 ? -13.024 -2.516 -7.879 1.00 97.25 187 ASP A C 1
ATOM 1379 O O . ASP A 1 187 ? -13.868 -3.275 -7.400 1.00 97.25 187 ASP A O 1
ATOM 1383 N N . LEU A 1 188 ? -11.729 -2.689 -7.592 1.00 97.44 188 LEU A N 1
ATOM 1384 C CA . LEU A 1 188 ? -11.244 -3.772 -6.729 1.00 97.44 188 LEU A CA 1
ATOM 1385 C C . LEU A 1 188 ? -11.100 -3.359 -5.258 1.00 97.44 188 LEU A C 1
ATOM 1387 O O . LEU A 1 188 ? -10.965 -4.233 -4.398 1.00 97.44 188 LEU A O 1
ATOM 1391 N N . LEU A 1 189 ? -11.126 -2.059 -4.951 1.00 98.06 189 LEU A N 1
ATOM 1392 C CA . LEU A 1 189 ? -10.938 -1.528 -3.597 1.00 98.06 189 LEU A CA 1
ATOM 1393 C C . LEU A 1 189 ? -12.260 -1.144 -2.923 1.00 98.06 189 LEU A C 1
ATOM 1395 O O . LEU A 1 189 ? -13.171 -0.599 -3.534 1.00 98.06 189 LEU A O 1
ATOM 1399 N N . ARG A 1 190 ? -12.326 -1.355 -1.610 1.00 98.19 190 ARG A N 1
ATOM 1400 C CA . ARG A 1 190 ? -13.354 -0.826 -0.710 1.00 98.19 190 ARG A CA 1
ATOM 1401 C C . ARG A 1 190 ? -12.942 0.572 -0.258 1.00 98.19 190 ARG A C 1
ATOM 1403 O O . ARG A 1 190 ? -12.138 0.715 0.661 1.00 98.19 190 ARG A O 1
ATOM 1410 N N . LEU A 1 191 ? -13.447 1.593 -0.945 1.00 98.38 191 LEU A N 1
ATOM 1411 C CA . LEU A 1 191 ? -13.001 2.982 -0.781 1.00 98.38 191 LEU A CA 1
ATOM 1412 C C . LEU A 1 191 ? -13.488 3.644 0.514 1.00 98.38 191 LEU A C 1
ATOM 1414 O O . LEU A 1 191 ? -12.821 4.548 1.012 1.00 98.38 191 LEU A O 1
ATOM 1418 N N . ASP A 1 192 ? -14.584 3.155 1.090 1.00 98.31 192 ASP A N 1
ATOM 1419 C CA . ASP A 1 192 ? -15.141 3.682 2.341 1.00 98.31 192 ASP A CA 1
ATOM 1420 C C . ASP A 1 192 ? -14.390 3.200 3.593 1.00 98.31 192 ASP A C 1
ATOM 1422 O O . ASP A 1 192 ? -14.656 3.669 4.699 1.00 98.31 192 ASP A O 1
ATOM 1426 N N . ALA A 1 193 ? -13.436 2.272 3.440 1.00 97.50 193 ALA A N 1
ATOM 1427 C CA . ALA A 1 193 ? -12.635 1.771 4.551 1.00 97.50 193 ALA A CA 1
ATOM 1428 C C . ALA A 1 193 ? -11.862 2.921 5.220 1.00 97.50 193 ALA A C 1
ATOM 1430 O O . ALA A 1 193 ? -11.117 3.651 4.559 1.00 97.50 193 ALA A O 1
ATOM 1431 N N . LEU A 1 194 ? -12.034 3.071 6.536 1.00 97.25 194 LEU A N 1
ATOM 1432 C CA . LEU A 1 194 ? -11.339 4.081 7.330 1.00 97.25 194 LEU A CA 1
ATOM 1433 C C . LEU A 1 194 ? -9.830 3.802 7.354 1.00 97.25 194 LEU A C 1
ATOM 1435 O O . LEU A 1 194 ? -9.395 2.654 7.369 1.00 97.25 194 LEU A O 1
ATOM 1439 N N . THR A 1 195 ? -9.026 4.862 7.389 1.00 95.94 195 THR A N 1
ATOM 1440 C CA . THR A 1 195 ? -7.563 4.785 7.515 1.00 95.94 195 THR A CA 1
ATOM 1441 C C . THR A 1 195 ? -7.080 5.487 8.783 1.00 95.94 195 THR A C 1
ATOM 1443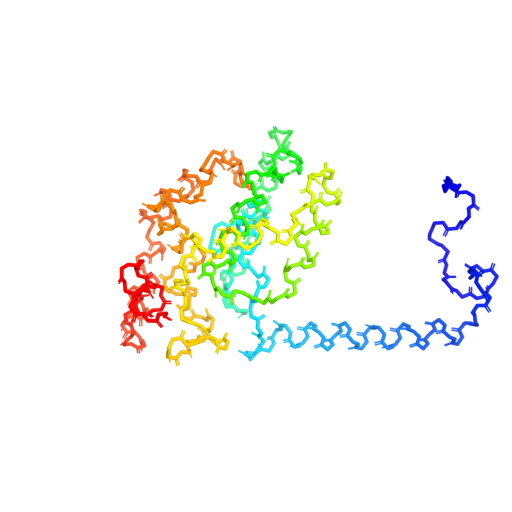 O O . THR A 1 195 ? -7.820 6.250 9.406 1.00 95.94 195 THR A O 1
ATOM 1446 N N . VAL A 1 196 ? -5.799 5.329 9.125 1.00 93.75 196 VAL A N 1
ATOM 1447 C CA . VAL A 1 196 ? -5.148 6.058 10.229 1.00 93.75 196 VAL A CA 1
ATOM 1448 C C . VAL A 1 196 ? -5.158 7.579 10.072 1.00 93.75 196 VAL A C 1
ATOM 1450 O O . VAL A 1 196 ? -4.917 8.287 11.041 1.00 93.75 196 VAL A O 1
ATOM 1453 N N . HIS A 1 197 ? -5.475 8.115 8.888 1.00 93.19 197 HIS A N 1
ATOM 1454 C CA . HIS A 1 197 ? -5.700 9.559 8.727 1.00 93.19 197 HIS A CA 1
ATOM 1455 C C . HIS A 1 197 ? -7.037 10.019 9.325 1.00 93.19 197 HIS A C 1
ATOM 1457 O O . HIS A 1 197 ? -7.323 11.212 9.302 1.00 93.19 197 HIS A O 1
ATOM 1463 N N . GLY A 1 198 ? -7.873 9.094 9.810 1.00 93.69 198 GLY A N 1
ATOM 1464 C CA . GLY A 1 198 ? -9.245 9.371 10.239 1.00 93.69 198 GLY A CA 1
ATOM 1465 C C . GLY A 1 198 ? -10.201 9.621 9.068 1.00 93.69 198 GLY A C 1
ATOM 1466 O O . GLY A 1 198 ? -11.282 10.166 9.267 1.00 93.69 198 GLY A O 1
ATOM 1467 N N . ARG A 1 199 ? -9.795 9.249 7.847 1.00 96.69 199 ARG A N 1
ATOM 1468 C CA . ARG A 1 199 ? -10.495 9.520 6.582 1.00 96.69 199 ARG A CA 1
ATOM 1469 C C . ARG A 1 199 ? -10.647 8.239 5.750 1.00 96.69 199 ARG A C 1
ATOM 1471 O O . ARG A 1 199 ? -9.769 7.369 5.864 1.00 96.69 199 ARG A O 1
ATOM 1478 N N . PRO A 1 200 ? -11.709 8.103 4.932 1.00 98.12 200 PRO A N 1
ATOM 1479 C CA . PRO A 1 200 ? -11.869 6.978 4.015 1.00 98.12 200 PRO A CA 1
ATOM 1480 C C . PRO A 1 200 ? -10.711 6.858 3.022 1.00 98.12 200 PRO A C 1
ATOM 1482 O O . PRO A 1 200 ? -10.135 7.857 2.583 1.00 98.12 200 PRO A O 1
ATOM 1485 N N . LEU A 1 201 ? -10.391 5.629 2.625 1.00 98.12 201 LEU A N 1
ATOM 1486 C CA . LEU A 1 201 ? -9.332 5.342 1.663 1.00 98.12 201 LEU A CA 1
ATOM 1487 C C . LEU A 1 201 ? -9.537 6.077 0.330 1.00 98.12 201 LEU A C 1
ATOM 1489 O O . LEU A 1 201 ? -8.577 6.620 -0.208 1.00 98.12 201 LEU A O 1
ATOM 1493 N N . GLY A 1 202 ? -10.764 6.124 -0.194 1.00 98.19 202 GLY A N 1
ATOM 1494 C CA . GLY A 1 202 ? -11.066 6.800 -1.460 1.00 98.19 202 GLY A CA 1
ATOM 1495 C C . GLY A 1 202 ? -10.649 8.267 -1.453 1.00 98.19 202 GLY A C 1
ATOM 1496 O O . GLY A 1 202 ? -9.955 8.723 -2.359 1.00 98.19 202 GLY A O 1
ATOM 1497 N N . GLU A 1 203 ? -10.966 8.969 -0.370 1.00 98.31 203 GLU A N 1
ATOM 1498 C CA . GLU A 1 203 ? -10.604 10.370 -0.182 1.00 98.31 203 GLU A CA 1
ATOM 1499 C C . GLU A 1 203 ? -9.083 10.560 -0.090 1.00 98.31 203 GLU A C 1
ATOM 1501 O O . GLU A 1 203 ? -8.508 11.478 -0.678 1.00 98.31 203 GLU A O 1
ATOM 1506 N N . MET A 1 204 ? -8.398 9.644 0.596 1.00 97.44 204 MET A N 1
ATOM 1507 C CA . MET A 1 204 ? -6.941 9.653 0.677 1.00 97.44 204 MET A CA 1
ATOM 1508 C C . MET A 1 204 ? -6.268 9.428 -0.685 1.00 97.44 204 MET A C 1
ATOM 1510 O O . MET A 1 204 ? -5.238 10.046 -0.971 1.00 97.44 204 MET A O 1
ATOM 1514 N N . LEU A 1 205 ? -6.854 8.581 -1.533 1.00 97.88 205 LEU A N 1
ATOM 1515 C CA . LEU A 1 205 ? -6.386 8.349 -2.898 1.00 97.88 205 LEU A CA 1
ATOM 1516 C C . LEU A 1 205 ? -6.627 9.565 -3.800 1.00 97.88 205 LEU A C 1
ATOM 1518 O O . LEU A 1 205 ? -5.738 9.932 -4.565 1.00 97.88 205 LEU A O 1
ATOM 1522 N N . GLU A 1 206 ? -7.763 10.251 -3.671 1.00 98.19 206 GLU A N 1
ATOM 1523 C CA . GLU A 1 206 ? -8.012 11.506 -4.395 1.00 98.19 206 GLU A CA 1
ATOM 1524 C C . GLU A 1 206 ? -7.007 12.607 -4.031 1.00 98.19 206 GLU A C 1
ATOM 1526 O O . GLU A 1 206 ? -6.539 13.349 -4.899 1.00 98.19 206 GLU A O 1
ATOM 1531 N N . ILE A 1 207 ? -6.651 12.713 -2.748 1.00 97.69 207 ILE A N 1
ATOM 1532 C CA . ILE A 1 207 ? -5.624 13.653 -2.282 1.00 97.69 207 ILE A CA 1
ATOM 1533 C C . ILE A 1 207 ? -4.263 13.284 -2.867 1.00 97.69 207 ILE A C 1
ATOM 1535 O O . ILE A 1 207 ? -3.534 14.166 -3.324 1.00 97.69 207 ILE A O 1
ATOM 1539 N N . TRP A 1 208 ? -3.914 11.994 -2.862 1.00 97.31 208 TRP A N 1
ATOM 1540 C CA . TRP A 1 208 ? -2.660 11.504 -3.430 1.00 97.31 208 TRP A CA 1
ATOM 1541 C C . TRP A 1 208 ? -2.534 11.829 -4.922 1.00 97.31 208 TRP A C 1
ATOM 1543 O O . TRP A 1 208 ? -1.522 12.397 -5.343 1.00 97.31 208 TRP A O 1
ATOM 1553 N N . GLU A 1 209 ? -3.577 11.529 -5.694 1.00 97.31 209 GLU A N 1
ATOM 1554 C CA . GLU A 1 209 ? -3.656 11.733 -7.143 1.00 97.31 209 GLU A CA 1
ATOM 1555 C C . GLU A 1 209 ? -3.372 13.188 -7.541 1.00 97.31 209 GLU A C 1
ATOM 1557 O O . GLU A 1 209 ? -2.649 13.452 -8.506 1.00 97.31 209 GLU A O 1
ATOM 1562 N N . LYS A 1 210 ? -3.869 14.136 -6.738 1.00 97.50 210 LYS A N 1
ATOM 1563 C CA . LYS A 1 210 ? -3.702 15.583 -6.942 1.00 97.50 210 LYS A CA 1
ATOM 1564 C C . LYS A 1 210 ? -2.441 16.153 -6.283 1.00 97.50 210 LYS A C 1
ATOM 1566 O O . LYS A 1 210 ? -2.184 17.349 -6.404 1.00 97.50 210 LYS A O 1
ATOM 1571 N N . SER A 1 211 ? -1.657 15.342 -5.572 1.00 96.69 211 SER A N 1
ATOM 1572 C CA . SER A 1 211 ? -0.569 15.844 -4.732 1.00 96.69 211 SER A CA 1
ATOM 1573 C C . SER A 1 211 ? 0.675 16.270 -5.522 1.00 96.69 211 SER A C 1
ATOM 1575 O O . SER A 1 211 ? 1.150 15.584 -6.427 1.00 96.69 211 SER A O 1
ATOM 1577 N N . GLU A 1 212 ? 1.298 17.368 -5.090 1.00 96.38 212 GLU A N 1
ATOM 1578 C CA . GLU A 1 212 ? 2.596 17.817 -5.620 1.00 96.38 212 GLU A CA 1
ATOM 1579 C C . GLU A 1 212 ? 3.745 16.865 -5.262 1.00 96.38 212 GLU A C 1
ATOM 1581 O O . GLU A 1 212 ? 4.781 16.833 -5.922 1.00 96.38 212 GLU A O 1
ATOM 1586 N N . ARG A 1 213 ? 3.592 16.062 -4.202 1.00 92.88 213 ARG A N 1
ATOM 1587 C CA . ARG A 1 213 ? 4.564 15.016 -3.858 1.00 92.88 213 ARG A CA 1
ATOM 1588 C C . ARG A 1 213 ? 4.583 13.918 -4.922 1.00 92.88 213 ARG A C 1
ATOM 1590 O O . ARG A 1 213 ? 5.671 13.568 -5.368 1.00 92.88 213 ARG A O 1
ATOM 1597 N N . ARG A 1 214 ? 3.410 13.442 -5.358 1.00 96.06 214 ARG A N 1
ATOM 1598 C CA . ARG A 1 214 ? 3.277 12.469 -6.452 1.00 96.06 214 ARG A CA 1
ATOM 1599 C C . ARG A 1 214 ? 3.967 12.968 -7.719 1.00 96.06 214 ARG A C 1
ATOM 1601 O O . ARG A 1 214 ? 4.828 12.275 -8.250 1.00 96.06 214 ARG A O 1
ATOM 1608 N N . LYS A 1 215 ? 3.631 14.186 -8.162 1.00 96.50 215 LYS A N 1
ATOM 1609 C CA . LYS A 1 215 ? 4.191 14.786 -9.385 1.00 96.50 215 LYS A CA 1
ATOM 1610 C C . LYS A 1 215 ? 5.717 14.885 -9.330 1.00 96.50 215 LYS A C 1
ATOM 1612 O O . LYS A 1 215 ? 6.385 14.348 -10.203 1.00 96.50 215 LYS A O 1
ATOM 1617 N N . ARG A 1 216 ? 6.265 15.489 -8.268 1.00 94.69 216 ARG A N 1
ATOM 1618 C CA . ARG A 1 216 ? 7.714 15.724 -8.136 1.00 94.69 216 ARG A CA 1
ATOM 1619 C C . ARG A 1 216 ? 8.541 14.443 -8.089 1.00 94.69 216 ARG A C 1
ATOM 1621 O O . ARG A 1 216 ? 9.645 14.427 -8.615 1.00 94.69 216 ARG A O 1
ATOM 1628 N N . LEU A 1 217 ? 8.053 13.391 -7.432 1.00 93.31 217 LEU A N 1
ATOM 1629 C CA . LEU A 1 217 ? 8.807 12.136 -7.326 1.00 93.31 217 LEU A CA 1
ATOM 1630 C C . LEU A 1 217 ? 8.812 11.370 -8.648 1.00 93.31 217 LEU A C 1
ATOM 1632 O O . LEU A 1 217 ? 9.864 10.887 -9.059 1.00 93.31 217 LEU A O 1
ATOM 1636 N N . ARG A 1 218 ? 7.671 11.346 -9.342 1.00 97.00 218 ARG A N 1
ATOM 1637 C CA . ARG A 1 218 ? 7.552 10.767 -10.683 1.00 97.00 218 ARG A CA 1
ATOM 1638 C C . ARG A 1 218 ? 8.409 11.516 -11.703 1.00 97.00 218 ARG A C 1
ATOM 1640 O O . ARG A 1 218 ? 9.134 10.891 -12.464 1.00 97.00 218 ARG A O 1
ATOM 1647 N N . GLU A 1 219 ? 8.383 12.846 -11.671 1.00 95.50 219 GLU A N 1
ATOM 1648 C CA . GLU A 1 219 ? 9.243 13.679 -12.517 1.00 95.50 219 GLU A CA 1
ATOM 1649 C C . GLU A 1 219 ? 10.724 13.445 -12.211 1.00 95.50 219 GLU A C 1
ATOM 1651 O O . GLU A 1 219 ? 11.513 13.255 -13.129 1.00 95.50 219 GLU A O 1
ATOM 1656 N N . ARG A 1 220 ? 11.106 13.382 -10.930 1.00 91.31 220 ARG A N 1
ATOM 1657 C CA . ARG A 1 220 ? 12.490 13.098 -10.541 1.00 91.31 220 ARG A CA 1
ATOM 1658 C C . ARG A 1 220 ? 12.965 11.736 -11.039 1.00 91.31 220 ARG A C 1
ATOM 1660 O O . ARG A 1 220 ? 14.075 11.657 -11.546 1.00 91.31 220 ARG A O 1
ATOM 1667 N N . LEU A 1 221 ? 12.137 10.694 -10.927 1.00 92.62 221 LEU A N 1
ATOM 1668 C CA . LEU A 1 221 ? 12.470 9.366 -11.453 1.00 92.62 221 LEU A CA 1
ATOM 1669 C C . LEU A 1 221 ? 12.799 9.432 -12.950 1.00 92.62 221 LEU A C 1
ATOM 1671 O O . LEU A 1 221 ? 13.795 8.865 -13.388 1.00 92.62 221 LEU A O 1
ATOM 1675 N N . PHE A 1 222 ? 12.009 10.180 -13.717 1.00 93.88 222 PHE A N 1
ATOM 1676 C CA . PHE A 1 222 ? 12.267 10.354 -15.139 1.00 93.88 222 PHE A CA 1
ATOM 1677 C C . PHE A 1 222 ? 13.534 11.178 -15.413 1.00 93.88 222 PHE A C 1
ATOM 1679 O O . PHE A 1 222 ? 14.357 10.781 -16.229 1.00 93.88 222 PHE A O 1
ATOM 1686 N N . GLN A 1 223 ? 13.719 12.308 -14.728 1.00 91.88 223 GLN A N 1
ATOM 1687 C CA . GLN A 1 223 ? 14.831 13.228 -15.002 1.00 91.88 223 GLN A CA 1
ATOM 1688 C C . GLN A 1 223 ? 16.194 12.707 -14.524 1.00 91.88 223 GLN A C 1
ATOM 1690 O O . GLN A 1 223 ? 17.200 12.949 -15.185 1.00 91.88 223 GLN A O 1
ATOM 1695 N N . GLU A 1 224 ? 16.243 12.030 -13.374 1.00 86.00 224 GLU A N 1
ATOM 1696 C CA . GLU A 1 224 ? 17.499 11.558 -12.773 1.00 86.00 224 GLU A CA 1
ATOM 1697 C C . GLU A 1 224 ? 17.869 10.143 -13.240 1.00 86.00 224 GLU A C 1
ATOM 1699 O O . GLU A 1 224 ? 19.036 9.899 -13.547 1.00 86.00 224 GLU A O 1
ATOM 1704 N N . ASP A 1 225 ? 16.893 9.232 -13.357 1.00 87.19 225 ASP A N 1
ATOM 1705 C CA . ASP A 1 225 ? 17.152 7.829 -13.717 1.00 87.19 225 ASP A CA 1
ATOM 1706 C C . ASP A 1 225 ? 16.823 7.507 -15.187 1.00 87.19 225 ASP A C 1
ATOM 1708 O O . ASP A 1 225 ? 17.176 6.425 -15.660 1.00 87.19 225 ASP A O 1
ATOM 1712 N N . GLY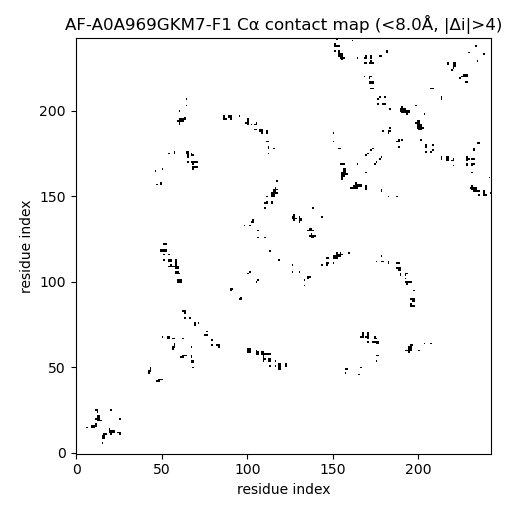 A 1 226 ? 16.137 8.396 -15.918 1.00 92.38 226 GLY A N 1
ATOM 1713 C CA . GLY A 1 226 ? 15.691 8.134 -17.293 1.00 92.38 226 GLY A CA 1
ATOM 1714 C C . GLY A 1 226 ? 14.586 7.077 -17.396 1.00 92.38 226 GLY A C 1
ATOM 1715 O O . GLY A 1 226 ? 14.421 6.472 -18.453 1.00 92.38 226 GLY A O 1
ATOM 1716 N N . ILE A 1 227 ? 13.869 6.810 -16.300 1.00 92.50 227 ILE A N 1
ATOM 1717 C CA . ILE A 1 227 ? 12.870 5.738 -16.203 1.00 92.50 227 ILE A CA 1
ATOM 1718 C C . ILE A 1 227 ? 11.473 6.336 -16.192 1.00 92.50 227 ILE A C 1
ATOM 1720 O O . ILE A 1 227 ? 11.180 7.203 -15.367 1.00 92.50 227 ILE A O 1
ATOM 1724 N N . ASP A 1 228 ? 10.599 5.838 -17.068 1.00 95.81 228 ASP A N 1
ATOM 1725 C CA . ASP A 1 228 ? 9.182 6.173 -17.007 1.00 95.81 228 ASP A CA 1
ATOM 1726 C C . ASP A 1 228 ? 8.567 5.541 -15.742 1.00 95.81 228 ASP A C 1
ATOM 1728 O O . ASP A 1 228 ? 8.646 4.323 -15.549 1.00 95.81 228 ASP A O 1
ATOM 1732 N N . PRO A 1 229 ? 7.958 6.331 -14.840 1.00 95.75 229 PRO A N 1
ATOM 1733 C CA . PRO A 1 229 ? 7.226 5.796 -13.697 1.00 95.75 229 PRO A CA 1
ATOM 1734 C C . PRO A 1 229 ? 6.189 4.719 -14.049 1.00 95.75 229 PRO A C 1
ATOM 1736 O O . PRO A 1 229 ? 5.948 3.833 -13.225 1.00 95.75 229 PRO A O 1
ATOM 1739 N N . ASP A 1 230 ? 5.589 4.789 -15.240 1.00 95.25 230 ASP A N 1
ATOM 1740 C CA . ASP A 1 230 ? 4.564 3.843 -15.692 1.00 95.25 230 ASP A CA 1
ATOM 1741 C C . ASP A 1 230 ? 5.154 2.512 -16.194 1.00 95.25 230 ASP A C 1
ATOM 1743 O O . ASP A 1 230 ? 4.423 1.526 -16.306 1.00 95.25 230 ASP A O 1
ATOM 1747 N N . ASP A 1 231 ? 6.475 2.434 -16.398 1.00 92.38 231 ASP A N 1
ATOM 1748 C CA . ASP A 1 231 ? 7.183 1.161 -16.596 1.00 92.38 231 ASP A CA 1
ATOM 1749 C C . ASP A 1 231 ? 7.380 0.416 -15.263 1.00 92.38 231 ASP A C 1
ATOM 1751 O O . ASP A 1 231 ? 7.450 -0.811 -15.229 1.00 92.38 231 ASP A O 1
ATOM 1755 N N . VAL A 1 232 ? 7.426 1.145 -14.139 1.00 93.06 232 VAL A N 1
ATOM 1756 C CA . VAL A 1 232 ? 7.596 0.570 -12.791 1.00 93.06 232 VAL A CA 1
ATOM 1757 C C . VAL A 1 232 ? 6.250 0.178 -12.175 1.00 93.06 232 VAL A C 1
ATOM 1759 O O . VAL A 1 232 ? 6.112 -0.896 -11.581 1.00 93.06 232 VAL A O 1
ATOM 1762 N N . ILE A 1 233 ? 5.255 1.063 -12.288 1.00 95.38 233 ILE A N 1
ATOM 1763 C CA . ILE A 1 233 ? 3.872 0.830 -11.859 1.00 95.38 233 ILE A CA 1
ATOM 1764 C C . ILE A 1 233 ? 2.991 0.884 -13.103 1.00 95.38 233 ILE A C 1
ATOM 1766 O O . ILE A 1 233 ? 2.564 1.945 -13.547 1.00 95.38 233 ILE A O 1
ATOM 1770 N N . MET A 1 234 ? 2.733 -0.290 -13.664 1.00 93.31 234 MET A N 1
ATOM 1771 C CA . MET A 1 234 ? 2.092 -0.456 -14.958 1.00 93.31 234 MET A CA 1
ATOM 1772 C C . MET A 1 234 ? 0.585 -0.227 -14.888 1.00 93.31 234 MET A C 1
ATOM 1774 O O . MET A 1 234 ? -0.116 -0.734 -14.005 1.00 93.31 234 MET A O 1
ATOM 1778 N N . ALA A 1 235 ? 0.053 0.430 -15.918 1.00 89.94 235 ALA A N 1
ATOM 1779 C CA . ALA A 1 235 ? -1.383 0.456 -16.150 1.00 89.94 235 ALA A CA 1
ATOM 1780 C C . ALA A 1 235 ? -1.926 -0.973 -16.397 1.00 89.94 235 ALA A C 1
ATOM 1782 O O . ALA A 1 235 ? -1.264 -1.780 -17.060 1.00 89.94 235 ALA A O 1
ATOM 1783 N N . PRO A 1 236 ? -3.165 -1.296 -15.971 1.00 86.38 236 PRO A N 1
ATOM 1784 C CA . PRO A 1 236 ? -3.726 -2.646 -16.100 1.00 86.38 236 PRO A CA 1
ATOM 1785 C C . PRO A 1 236 ? -3.697 -3.224 -17.524 1.00 86.38 236 PRO A C 1
ATOM 1787 O O . PRO A 1 236 ? -3.455 -4.415 -17.706 1.00 86.38 236 PRO A O 1
ATOM 1790 N N . ALA A 1 237 ? -3.900 -2.382 -18.543 1.00 81.25 237 ALA A N 1
ATOM 1791 C CA . ALA A 1 237 ? -3.874 -2.796 -19.948 1.00 81.25 237 ALA A CA 1
ATOM 1792 C C . ALA A 1 237 ? -2.483 -3.249 -20.428 1.00 81.25 237 ALA A C 1
ATOM 1794 O O . ALA A 1 237 ? -2.392 -4.064 -21.346 1.00 81.25 237 ALA A O 1
ATOM 1795 N N . VAL A 1 238 ? -1.416 -2.718 -19.824 1.00 76.44 238 VAL A N 1
ATOM 1796 C CA . VAL A 1 238 ? -0.023 -3.092 -20.106 1.00 76.44 238 VAL A CA 1
ATOM 1797 C C . VAL A 1 238 ? 0.330 -4.358 -19.330 1.00 76.44 238 VAL A C 1
ATOM 1799 O O . VAL A 1 238 ? 0.803 -5.324 -19.923 1.00 76.44 238 VAL A O 1
ATOM 1802 N N . ALA A 1 239 ? -0.016 -4.403 -18.041 1.00 71.75 239 ALA A N 1
ATOM 1803 C CA . ALA A 1 239 ? 0.192 -5.566 -17.181 1.00 71.75 239 ALA A CA 1
ATOM 1804 C C . ALA A 1 239 ? -0.436 -6.855 -17.745 1.00 71.75 239 ALA A C 1
ATOM 1806 O O . ALA A 1 239 ? 0.198 -7.906 -17.738 1.00 71.75 239 ALA A O 1
ATOM 1807 N N . ALA A 1 240 ? -1.649 -6.771 -18.303 1.00 69.88 240 ALA A N 1
ATOM 1808 C CA . ALA A 1 240 ? -2.338 -7.914 -18.910 1.00 69.88 240 ALA A CA 1
ATOM 1809 C C . ALA A 1 240 ? -1.622 -8.503 -20.141 1.00 69.88 240 ALA A C 1
ATOM 1811 O O . ALA A 1 240 ? -1.921 -9.626 -20.531 1.00 69.88 240 ALA A O 1
ATOM 1812 N N . ARG A 1 241 ? -0.705 -7.757 -20.774 1.00 60.72 241 ARG A N 1
ATOM 1813 C CA . ARG A 1 241 ? 0.094 -8.234 -21.917 1.00 60.72 241 ARG A CA 1
ATOM 1814 C C . ARG A 1 241 ? 1.420 -8.870 -21.494 1.00 60.72 241 ARG A C 1
ATOM 1816 O O . ARG A 1 241 ? 2.051 -9.518 -22.320 1.00 60.72 241 ARG A O 1
ATOM 1823 N N . ALA A 1 242 ? 1.850 -8.639 -20.253 1.00 56.38 242 ALA A N 1
ATOM 1824 C CA . ALA A 1 242 ? 3.126 -9.095 -19.702 1.00 56.38 242 ALA A CA 1
ATOM 1825 C C . ALA A 1 242 ? 3.000 -10.337 -18.793 1.00 56.38 242 ALA A C 1
ATOM 1827 O O . ALA A 1 242 ? 4.022 -10.851 -18.333 1.00 56.38 242 ALA A O 1
ATOM 1828 N N . ALA A 1 243 ? 1.770 -10.779 -18.505 1.00 53.28 243 ALA A N 1
ATOM 1829 C CA . ALA A 1 243 ? 1.433 -11.971 -17.721 1.00 53.28 243 ALA A CA 1
ATOM 1830 C C . ALA A 1 243 ? 1.129 -13.170 -18.630 1.00 53.28 243 ALA A C 1
ATOM 1832 O O . ALA A 1 243 ? 1.452 -14.302 -18.208 1.00 53.28 243 ALA A O 1
#

pLDDT: mean 80.29, std 17.86, range [26.28, 98.38]

Solvent-accessible surface area (backbone atoms only — not comparable to full-atom values): 13272 Å² total; per-residue (Å²): 134,90,67,84,88,74,53,89,86,42,63,68,24,39,100,51,18,99,85,59,38,44,61,66,55,41,51,52,48,50,53,50,52,48,50,52,48,48,49,49,49,51,50,61,69,39,96,86,25,74,69,41,68,46,54,34,39,48,27,28,17,74,39,60,87,64,52,45,58,60,63,82,97,41,75,63,55,63,52,49,52,53,52,49,53,51,28,50,53,51,27,57,76,67,74,54,54,65,74,70,26,60,36,76,46,12,51,50,24,17,54,44,50,34,37,21,51,64,42,53,74,67,50,75,54,49,53,30,51,52,24,48,77,66,75,43,83,53,72,49,73,67,53,53,56,54,44,52,73,71,34,67,52,30,41,26,32,52,91,43,49,93,86,41,37,58,61,58,54,39,33,29,42,32,26,57,54,47,56,46,52,55,36,48,77,67,70,65,50,55,39,77,32,32,23,50,82,76,41,33,43,45,61,54,47,56,52,48,77,72,28,68,66,44,53,54,32,27,50,44,38,32,75,76,70,71,39,61,34,56,72,32,51,31,55,70,81,57,29,70,74,76,112

Sequence (243 aa):
GFSLEGGFASNGYAEHSPDGYSMVAGLVAEVVLTFMFLTIILGATDERAPAGFAPIAIGLGLTLIHAALAPSGQPIWLEMARRSAQALANLESAGRTMPDILTKDALHNAMVTHAAFGGSTNLLLHIPAIAHAAGLRRPEVADWARINRATPRLVDVLPNGPVGHPTVRVFMAGGVPEVMLHLRNLDLLRLDALTVHGRPLGEMLEIWEKSERRKRLRERLFQEDGIDPDDVIMAPAVAARAA

Mean predicted aligned error: 10.96 Å

Nearest PDB structures (foldseek):
  6ovt-assembly1_C  TM=9.236E-01  e=2.485E-10  Mycobacterium tuberculosis
  6ovt-assembly1_B  TM=9.380E-01  e=5.567E-10  Mycobacterium tuberculosis
  6ovt-assembly1_D  TM=9.469E-01  e=1.451E-09  Mycobacterium tuberculosis
  5j84-assembly2_H  TM=9.513E-01  e=1.897E-08  Rhizobium leguminosarum bv. trifolii WSM2304
  5oyn-assembly1_D  TM=9.658E-01  e=3.474E-08  Caulobacter vibri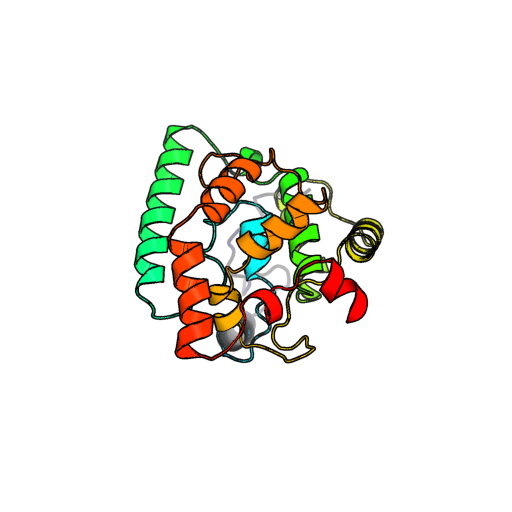oides CB15